Protein 8YLZ (pdb70)

B-factor: mean 19.45, std 9.88, range [6.04, 75.48]

Structure (mmCIF, N/CA/C/O backbone):
data_8YLZ
#
_entry.id   8YLZ
#
_cell.length_a   42.580
_cell.length_b   61.140
_cell.length_c   84.340
_cell.angle_alpha   90.00
_cell.angle_beta   90.00
_cell.angle_gamma   90.00
#
_symmetry.space_group_name_H-M   'P 21 2 21'
#
loop_
_entity.id
_entity.type
_entity.pdbx_description
1 polymer 'Isoprenyl transferase'
2 water water
#
loop_
_atom_site.group_PDB
_atom_site.id
_atom_site.type_symbol
_atom_site.label_atom_id
_atom_site.label_alt_id
_atom_site.label_comp_id
_atom_site.label_asym_id
_atom_site.label_entity_id
_atom_site.label_seq_id
_atom_site.pdbx_PDB_ins_code
_atom_site.Cartn_x
_atom_site.Cartn_y
_atom_site.Cartn_z
_atom_site.occupancy
_atom_site.B_iso_or_equiv
_atom_site.auth_seq_id
_atom_site.auth_comp_id
_atom_site.auth_asym_id
_atom_site.auth_atom_id
_atom_site.pdbx_PDB_model_num
ATOM 1 N N . GLY A 1 77 ? -16.537 17.275 23.834 1.00 30.60 71 GLY A N 1
ATOM 2 C CA . GLY A 1 77 ? -17.024 16.833 22.543 1.00 30.46 71 GLY A CA 1
ATOM 3 C C . GLY A 1 77 ? -16.590 17.705 21.377 1.00 20.62 71 GLY A C 1
ATOM 4 O O . GLY A 1 77 ? -16.067 18.801 21.568 1.00 21.41 71 GLY A O 1
ATOM 5 N N . ALA A 1 78 ? -16.859 17.224 20.168 1.00 24.34 72 ALA A N 1
ATOM 6 C CA . ALA A 1 78 ? -16.367 17.864 18.955 1.00 20.00 72 ALA A CA 1
ATOM 7 C C . ALA A 1 78 ? -17.235 19.050 18.545 1.00 21.19 72 ALA A C 1
ATOM 8 O O . ALA A 1 78 ? -18.447 19.083 18.786 1.00 22.87 72 ALA A O 1
ATOM 10 N N . HIS A 1 79 ? -16.594 20.023 17.900 1.00 16.97 73 HIS A N 1
ATOM 11 C CA . HIS A 1 79 ? -17.272 21.149 17.274 1.00 18.63 73 HIS A CA 1
ATOM 12 C C . HIS A 1 79 ? -17.451 20.880 15.791 1.00 19.52 73 HIS A C 1
ATOM 13 O O . HIS A 1 79 ? -16.450 20.678 15.074 1.00 18.09 73 HIS A O 1
ATOM 20 N N . PRO A 1 80 ? -18.677 20.844 15.278 1.00 19.35 74 PRO A N 1
ATOM 21 C CA . PRO A 1 80 ? -18.847 20.739 13.830 1.00 18.47 74 PRO A CA 1
ATOM 22 C C . PRO A 1 80 ? -18.109 21.876 13.154 1.00 20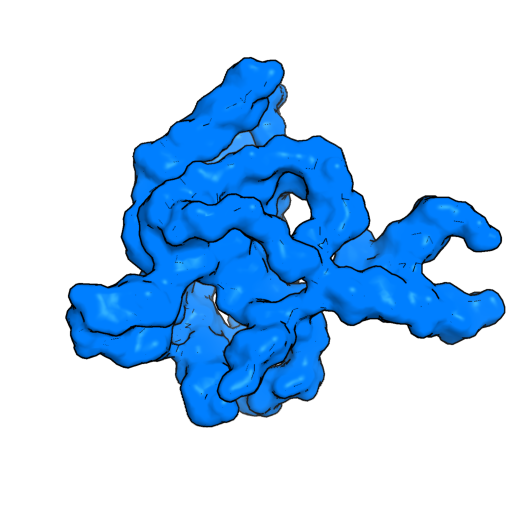.90 74 PRO A C 1
ATOM 23 O O . PRO A 1 80 ? -18.115 23.022 13.618 1.00 24.65 74 PRO A O 1
ATOM 27 N N . GLY A 1 81 ? -17.442 21.536 12.078 1.00 18.11 75 GLY A N 1
ATOM 28 C CA . GLY A 1 81 ? -16.563 22.448 11.407 1.00 17.19 75 GLY A CA 1
ATOM 29 C C . GLY A 1 81 ? -15.100 22.220 11.705 1.00 17.90 75 GLY A C 1
ATOM 30 O O . GLY A 1 81 ? -14.263 22.566 10.870 1.00 17.72 75 GLY A O 1
ATOM 31 N N . ASN A 1 82 ? -14.774 21.607 12.851 1.00 15.35 76 ASN A N 1
ATOM 32 C CA . ASN A 1 82 ? -13.363 21.371 13.151 1.00 13.84 76 ASN A CA 1
ATOM 33 C C . ASN A 1 82 ? -12.929 20.032 12.578 1.00 16.08 76 ASN A C 1
ATOM 34 O O . ASN A 1 82 ? -13.746 19.137 12.333 1.00 13.33 76 ASN A O 1
ATOM 39 N N . PRO A 1 83 ? -11.638 19.856 12.337 1.00 11.47 77 PRO A N 1
ATOM 40 C CA . PRO A 1 83 ? -11.153 18.528 11.959 1.00 13.18 77 PRO A CA 1
ATOM 41 C C . PRO A 1 83 ? -11.260 17.574 13.140 1.00 12.51 77 PRO A C 1
ATOM 42 O O . PRO A 1 83 ? -11.086 17.968 14.298 1.00 14.04 77 PRO A O 1
ATOM 46 N N . ARG A 1 84 ? -11.600 16.315 12.840 1.00 14.06 78 ARG A N 1
ATOM 47 C CA . ARG A 1 84 ? -11.711 15.304 13.885 1.00 12.18 78 ARG A CA 1
ATOM 48 C C . ARG A 1 84 ? -10.348 14.762 14.279 1.00 14.41 78 ARG A C 1
ATOM 49 O O . ARG A 1 84 ? -10.134 14.412 15.442 1.00 14.38 78 ARG A O 1
ATOM 57 N N . HIS A 1 85 ? -9.434 14.688 13.317 1.00 11.63 79 HIS A N 1
ATOM 58 C CA . HIS A 1 85 ? -8.093 14.140 13.510 1.00 10.70 79 HIS A CA 1
ATOM 59 C C . HIS A 1 85 ? -7.134 15.075 12.798 1.00 9.32 79 HIS A C 1
ATOM 60 O O . HIS A 1 85 ? -7.238 15.261 11.576 1.00 9.82 79 HIS A O 1
ATOM 67 N N . VAL A 1 86 ? -6.206 15.641 13.557 1.00 8.70 80 VAL A N 1
ATOM 68 C CA . VAL A 1 86 ? -5.161 16.526 13.053 1.00 9.29 80 VAL A CA 1
ATOM 69 C C . VAL A 1 86 ? -3.834 15.784 13.113 1.00 8.19 80 VAL A C 1
ATOM 70 O O . VAL A 1 86 ? -3.481 15.218 14.157 1.00 9.03 80 VAL A O 1
ATOM 74 N N . GLY A 1 87 ? -3.108 15.778 11.995 1.00 7.09 81 GLY A N 1
ATOM 75 C CA . GLY A 1 87 ? -1.759 15.219 11.927 1.00 7.34 81 GLY A CA 1
ATOM 76 C C . GLY A 1 87 ? -0.783 16.360 11.711 1.00 9.33 81 GLY A C 1
ATOM 77 O O . GLY A 1 87 ? -1.029 17.243 10.894 1.00 8.74 81 GLY A O 1
ATOM 78 N N . VAL A 1 88 ? 0.300 16.376 12.490 1.00 6.91 82 VAL A N 1
ATOM 79 C CA . VAL A 1 88 ? 1.284 17.455 12.379 1.00 6.06 82 VAL A CA 1
ATOM 80 C C . VAL A 1 88 ? 2.648 16.837 12.144 1.00 6.54 82 VAL A C 1
ATOM 81 O O . VAL A 1 88 ? 3.071 15.943 12.892 1.00 8.64 82 VAL A O 1
ATOM 85 N N . ILE A 1 89 ? 3.325 17.300 11.095 1.00 6.78 83 ILE A N 1
ATOM 86 C CA . ILE A 1 89 ? 4.688 16.868 10.798 1.00 6.69 83 ILE A CA 1
ATOM 87 C C . ILE A 1 89 ? 5.625 17.887 11.446 1.00 8.20 83 ILE A C 1
ATOM 88 O O . ILE A 1 89 ? 5.650 19.055 11.045 1.00 7.96 83 ILE A O 1
ATOM 93 N N . LEU A 1 90 ? 6.386 17.450 12.462 1.00 7.29 84 LEU A N 1
ATOM 94 C CA . LEU A 1 90 ? 7.089 18.371 13.369 1.00 8.72 84 LEU A CA 1
ATOM 95 C C . LEU A 1 90 ? 8.446 18.740 12.779 1.00 8.13 84 LEU A C 1
ATOM 96 O O . LEU A 1 90 ? 9.501 18.332 13.251 1.00 12.02 84 LEU A O 1
ATOM 101 N N . ASP A 1 91 ? 8.387 19.515 11.718 1.00 8.53 85 ASP A N 1
ATOM 102 C CA . ASP A 1 91 ? 9.552 19.745 10.886 1.00 8.44 85 ASP A CA 1
ATOM 103 C C . ASP A 1 91 ? 10.211 21.063 11.258 1.00 9.62 85 ASP A C 1
ATOM 104 O O . ASP A 1 91 ? 9.532 22.050 11.576 1.00 9.10 85 ASP A O 1
ATOM 109 N N . GLY A 1 92 ? 11.539 21.074 11.217 1.00 9.56 86 GLY A N 1
ATOM 110 C CA . GLY A 1 92 ? 12.276 22.309 11.440 1.00 9.65 86 GLY A CA 1
ATOM 111 C C . GLY A 1 92 ? 13.161 22.314 12.664 1.00 9.85 86 GLY A C 1
ATOM 112 O O . GLY A 1 92 ? 13.811 23.339 12.905 1.00 9.72 86 GLY A O 1
ATOM 113 N N . ASN A 1 93 ? 13.240 21.234 13.437 1.00 9.89 87 ASN A N 1
ATOM 114 C CA . ASN A 1 93 ? 14.042 21.264 14.663 1.00 9.05 87 ASN A CA 1
ATOM 115 C C . ASN A 1 93 ? 15.519 21.456 14.355 1.00 10.05 87 ASN A C 1
ATOM 116 O O . ASN A 1 93 ? 16.199 22.197 15.070 1.00 8.96 87 ASN A O 1
ATOM 121 N N . ARG A 1 94 ? 16.037 20.784 13.317 1.00 10.56 88 ARG A N 1
ATOM 122 C CA . ARG A 1 94 ? 17.453 20.915 12.991 1.00 11.72 88 ARG A CA 1
ATOM 123 C C . ARG A 1 94 ? 17.791 22.331 12.552 1.00 11.69 88 ARG A C 1
ATOM 124 O O . ARG A 1 94 ? 18.797 22.902 13.004 1.00 11.91 88 ARG A O 1
ATOM 132 N N . ARG A 1 95 ? 16.944 22.933 11.719 1.00 9.61 89 ARG A N 1
ATOM 133 C CA . ARG A 1 95 ? 17.186 24.293 11.248 1.00 8.20 89 ARG A CA 1
ATOM 134 C C . ARG A 1 95 ? 17.069 25.277 12.400 1.00 10.28 89 ARG A C 1
ATOM 135 O O . ARG A 1 95 ? 17.828 26.247 12.478 1.00 13.00 89 ARG A O 1
ATOM 143 N N . TRP A 1 96 ? 16.128 25.032 13.309 1.00 10.15 90 TRP A N 1
ATOM 144 C CA . TRP A 1 96 ? 15.970 25.907 14.458 1.00 9.64 90 TRP A CA 1
ATOM 145 C C . TRP A 1 96 ? 17.211 25.860 15.333 1.00 11.88 90 TRP A C 1
ATOM 146 O O . TRP A 1 96 ? 17.689 26.905 15.808 1.00 10.71 90 TRP A O 1
ATOM 157 N N . ALA A 1 97 ? 17.728 24.656 15.569 1.00 9.67 91 ALA A N 1
ATOM 158 C CA . ALA A 1 97 ? 18.917 24.503 16.390 1.00 11.96 91 ALA A CA 1
ATOM 159 C C . ALA A 1 97 ? 20.091 25.255 15.774 1.00 14.27 91 ALA A C 1
ATOM 160 O O . ALA A 1 97 ? 20.794 25.997 16.467 1.00 13.09 91 ALA A O 1
ATOM 162 N N . GLU A 1 98 ? 20.308 25.093 14.464 1.00 10.92 92 GLU A N 1
ATOM 163 C CA . GLU A 1 98 ? 21.431 25.792 13.830 1.00 12.50 92 GLU A CA 1
ATOM 164 C C . GLU A 1 98 ? 21.259 27.304 13.918 1.00 12.56 92 GLU A C 1
ATOM 165 O O . GLU A 1 98 ? 22.224 28.038 14.194 1.00 15.77 92 GLU A O 1
ATOM 171 N N . GLY A 1 99 ? 20.035 27.793 13.713 1.00 12.88 93 GLY A N 1
ATOM 172 C CA . GLY A 1 99 ? 19.793 29.230 13.739 1.00 14.60 93 GLY A CA 1
ATOM 173 C C . GLY A 1 99 ? 19.907 29.848 15.122 1.00 17.05 93 GLY A C 1
ATOM 174 O O . GLY A 1 99 ? 20.142 31.054 15.230 1.00 22.98 93 GLY A O 1
ATOM 175 N N . HIS A 1 100 ? 19.754 29.049 16.169 1.00 14.25 94 HIS A N 1
ATOM 176 C CA . HIS A 1 100 ? 19.843 29.531 17.536 1.00 13.59 94 HIS A CA 1
ATOM 177 C C . HIS A 1 100 ? 21.122 29.116 18.238 1.00 15.41 94 HIS A C 1
ATOM 178 O O . HIS A 1 100 ? 21.316 29.479 19.407 1.00 19.13 94 HIS A O 1
ATOM 185 N N . GLY A 1 101 ? 21.998 28.363 17.578 1.00 14.92 95 GLY A N 1
ATOM 186 C CA . GLY A 1 101 ? 23.246 27.961 18.199 1.00 14.21 95 GLY A CA 1
ATOM 187 C C . GLY A 1 101 ? 23.120 26.847 19.209 1.00 19.13 95 GLY A C 1
ATOM 188 O O . GLY A 1 101 ? 24.045 26.644 20.002 1.00 20.36 95 GLY A O 1
ATOM 189 N N . THR A 1 102 ? 21.999 26.119 19.211 1.00 16.54 96 THR A N 1
ATOM 190 C CA . THR A 1 102 ? 21.728 25.100 20.221 1.00 15.89 96 THR A CA 1
ATOM 191 C C . THR A 1 102 ? 22.053 23.694 19.712 1.00 16.05 96 THR A C 1
ATOM 192 O O . THR A 1 102 ? 22.343 23.453 18.525 1.00 17.20 96 THR A O 1
ATOM 196 N N . THR A 1 103 ? 22.002 22.748 20.641 1.00 16.77 97 THR A N 1
ATOM 197 C CA . THR A 1 103 ? 22.095 21.350 20.281 1.00 16.35 97 THR A CA 1
ATOM 198 C C . THR A 1 103 ? 20.780 20.864 19.677 1.00 19.18 97 THR A C 1
ATOM 199 O O . THR A 1 103 ? 19.712 21.475 19.847 1.00 16.06 97 THR A O 1
ATOM 203 N N . LEU A 1 104 ? 20.855 19.712 19.007 1.00 20.87 98 LEU A N 1
ATOM 204 C CA . LEU A 1 104 ? 19.642 19.081 18.505 1.00 16.28 98 LEU A CA 1
ATOM 205 C C . LEU A 1 104 ? 18.716 18.667 19.647 1.00 17.26 98 LEU A C 1
ATOM 206 O O . LEU A 1 104 ? 17.491 18.828 19.546 1.00 15.60 98 LEU A O 1
ATOM 211 N N . GLU A 1 105 ? 19.279 18.144 20.747 1.00 15.27 99 GLU A N 1
ATOM 212 C CA . GLU A 1 105 ? 18.452 17.732 21.877 1.00 14.65 99 GLU A CA 1
ATOM 213 C C . GLU A 1 105 ? 17.669 18.918 22.418 1.00 14.84 99 GLU A C 1
ATOM 214 O O . GLU A 1 105 ? 16.492 18.786 22.773 1.00 13.06 99 GLU A O 1
ATOM 220 N N . ALA A 1 106 ? 18.300 20.096 22.463 1.00 13.53 100 ALA A N 1
ATOM 221 C CA . ALA A 1 106 ? 17.610 21.283 22.959 1.00 13.34 100 ALA A CA 1
ATOM 222 C C . ALA A 1 106 ? 16.460 21.686 22.047 1.00 10.96 100 ALA A C 1
ATOM 223 O O . ALA A 1 106 ? 15.419 22.147 22.537 1.00 12.65 100 ALA A O 1
ATOM 225 N N . ALA A 1 107 ? 16.609 21.492 20.732 1.00 11.17 101 ALA A N 1
ATOM 226 C CA . ALA A 1 107 ? 15.494 21.787 19.830 1.00 9.00 101 ALA A CA 1
ATOM 227 C C . ALA A 1 107 ? 14.347 20.809 20.026 1.00 10.98 101 ALA A C 1
ATOM 228 O O . ALA A 1 107 ? 13.171 21.206 19.976 1.00 11.31 101 ALA A O 1
ATOM 230 N N . TYR A 1 108 ? 14.657 19.528 20.241 1.00 10.94 102 TYR A N 1
ATOM 231 C CA . TYR A 1 108 ? 13.582 18.573 20.486 1.00 10.43 102 TYR A CA 1
ATOM 232 C C . TYR A 1 108 ? 12.946 18.763 21.863 1.00 11.14 102 TYR A C 1
ATOM 233 O O . TYR A 1 108 ? 11.760 18.459 22.032 1.00 11.54 102 TYR A O 1
ATOM 242 N N . ALA A 1 109 ? 13.683 19.285 22.851 1.00 9.91 103 ALA A N 1
ATOM 243 C CA . ALA A 1 109 ? 13.036 19.624 24.115 1.00 9.57 103 ALA A CA 1
ATOM 244 C C . ALA A 1 109 ? 12.025 20.738 23.913 1.00 11.42 103 ALA A C 1
ATOM 245 O O . ALA A 1 109 ? 10.902 20.662 24.420 1.00 12.61 103 ALA A O 1
ATOM 247 N N . ARG A 1 110 ? 12.406 21.770 23.151 1.00 12.00 104 ARG A N 1
ATOM 248 C CA . ARG A 1 110 ? 11.473 22.842 22.837 1.00 10.34 104 ARG A CA 1
ATOM 249 C C . ARG A 1 110 ? 10.341 22.324 21.978 1.00 10.02 104 ARG A C 1
ATOM 250 O O . ARG A 1 110 ? 9.188 22.733 22.153 1.00 9.97 104 ARG A O 1
ATOM 258 N N . GLY A 1 111 ? 10.658 21.432 21.038 1.00 11.08 105 GLY A N 1
ATOM 259 C CA . GLY A 1 111 ? 9.603 20.858 20.204 1.00 9.10 105 GLY A CA 1
ATOM 260 C C . GLY A 1 111 ? 8.576 20.076 21.003 1.00 11.92 105 GLY A C 1
ATOM 261 O O . GLY A 1 111 ? 7.375 20.105 20.697 1.00 9.97 105 GLY A O 1
ATOM 262 N N . ALA A 1 112 ? 9.026 19.371 22.039 1.00 10.63 106 ALA A N 1
ATOM 263 C CA . ALA A 1 112 ? 8.085 18.658 22.903 1.00 10.00 106 ALA A CA 1
ATOM 264 C C . ALA A 1 112 ? 7.196 19.635 23.665 1.00 11.18 106 ALA A C 1
ATOM 265 O O . ALA A 1 112 ? 5.999 19.370 23.864 1.00 11.39 106 ALA A O 1
ATOM 267 N N . ALA A 1 113 ? 7.760 20.773 24.101 1.00 10.29 107 ALA A N 1
ATOM 268 C CA . ALA A 1 113 ? 6.927 21.802 24.723 1.00 10.94 107 ALA A CA 1
ATOM 269 C C . ALA A 1 113 ? 5.873 22.329 23.748 1.00 13.07 107 ALA A C 1
ATOM 270 O O . ALA A 1 113 ? 4.741 22.615 24.145 1.00 12.80 107 ALA A O 1
ATOM 272 N N . ARG A 1 114 ? 6.210 22.425 22.457 1.00 8.49 108 ARG A N 1
ATOM 273 C CA . ARG A 1 114 ? 5.210 22.817 21.462 1.00 9.37 108 ARG A CA 1
ATOM 274 C C . ARG A 1 114 ? 4.156 21.728 21.262 1.00 10.24 108 ARG A C 1
ATOM 275 O O . ARG A 1 114 ? 2.995 22.047 20.986 1.00 10.08 108 ARG A O 1
ATOM 283 N N . VAL A 1 115 ? 4.530 20.444 21.384 1.00 9.37 109 VAL A N 1
ATOM 284 C CA . VAL A 1 115 ? 3.499 19.398 21.332 1.00 8.20 109 VAL A CA 1
ATOM 285 C C . VAL A 1 115 ? 2.534 19.565 22.502 1.00 9.31 109 VAL A C 1
ATOM 286 O O . VAL A 1 115 ? 1.317 19.413 22.353 1.00 9.28 109 VAL A O 1
ATOM 290 N N . ALA A 1 116 ? 3.062 19.895 23.687 1.00 9.60 110 ALA A N 1
ATOM 291 C CA . ALA A 1 116 ? 2.197 20.135 24.838 1.00 11.50 110 ALA A CA 1
ATOM 292 C C . ALA A 1 116 ? 1.267 21.328 24.590 1.00 11.76 110 ALA A C 1
ATOM 293 O O . ALA A 1 116 ? 0.071 21.259 24.900 1.00 12.48 110 ALA A O 1
ATOM 295 N N . ASP A 1 117 ? 1.791 22.415 24.012 1.00 10.25 111 ASP A N 1
ATOM 296 C CA . ASP A 1 117 ? 0.940 23.530 23.586 1.00 11.76 111 ASP A CA 1
ATOM 297 C C . ASP A 1 117 ? -0.122 23.061 22.601 1.00 11.52 111 ASP A C 1
ATOM 298 O O . ASP A 1 117 ? -1.310 23.394 22.733 1.00 11.79 111 ASP A O 1
ATOM 303 N N . LEU A 1 118 ? 0.295 22.308 21.579 1.00 10.61 112 LEU A N 1
ATOM 304 C CA . LEU A 1 118 ? -0.633 21.877 20.534 1.00 8.89 112 LEU A CA 1
ATOM 305 C C . LEU A 1 118 ? -1.819 21.116 21.119 1.00 12.23 112 LEU A C 1
ATOM 306 O O . LEU A 1 118 ? -2.973 21.393 20.776 1.00 11.15 112 LEU A O 1
ATOM 311 N N . VAL A 1 119 ? -1.557 20.137 21.995 1.00 10.58 113 VAL A N 1
ATOM 312 C CA . VAL A 1 119 ? -2.672 19.334 22.495 1.00 10.81 113 VAL A CA 1
ATOM 313 C C . VAL A 1 119 ? -3.562 20.157 23.407 1.00 13.38 113 VAL A C 1
ATOM 314 O O . VAL A 1 119 ? -4.778 19.936 23.433 1.00 11.95 113 VAL A O 1
ATOM 318 N N . SER A 1 120 ? -3.004 21.133 24.134 1.00 13.96 114 SER A N 1
ATOM 319 C CA . SER A 1 120 ? -3.841 22.050 24.912 1.00 13.53 114 SER A CA 1
ATOM 320 C C . SER A 1 120 ? -4.779 22.841 24.006 1.00 14.28 114 SER A C 1
ATOM 321 O O . SER A 1 120 ? -5.972 22.990 24.300 1.00 14.73 114 SER A O 1
ATOM 324 N N . TRP A 1 121 ? -4.256 23.372 22.898 1.00 10.68 115 TRP A N 1
ATOM 325 C CA . TRP A 1 121 ? -5.110 24.142 21.999 1.00 11.36 115 TRP A CA 1
ATOM 326 C C . TRP A 1 121 ? -6.163 23.250 21.355 1.00 14.08 115 TRP A C 1
ATOM 327 O O . TRP A 1 121 ? -7.306 23.680 21.129 1.00 14.52 115 TRP A O 1
ATOM 338 N N . CYS A 1 122 ? -5.795 22.000 21.051 1.00 10.63 116 CYS A N 1
ATOM 339 C CA . CYS A 1 122 ? -6.764 21.057 20.507 1.00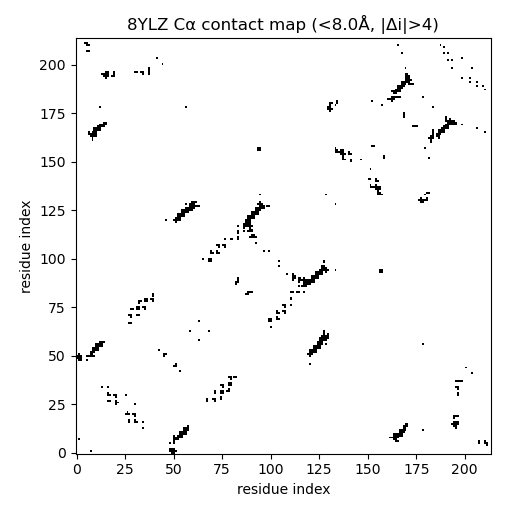 12.02 116 CYS A CA 1
ATOM 340 C C . CYS A 1 122 ? -7.858 20.741 21.513 1.00 13.07 116 CYS A C 1
ATOM 341 O O . CYS A 1 122 ? -9.031 20.639 21.125 1.00 14.82 116 CYS A O 1
ATOM 344 N N . GLU A 1 123 ? -7.512 20.578 22.799 1.00 13.29 117 GLU A N 1
ATOM 345 C CA . GLU A 1 123 ? -8.582 20.268 23.752 1.00 15.39 117 GLU A CA 1
ATOM 346 C C . GLU A 1 123 ? -9.578 21.417 23.850 1.00 16.95 117 GLU A C 1
ATOM 347 O O . GLU A 1 123 ? -10.795 21.183 23.869 1.00 17.20 117 GLU A O 1
ATOM 353 N N . THR A 1 124 ? -9.094 22.665 23.848 1.00 16.51 118 THR A N 1
ATOM 354 C CA . THR A 1 124 ? -10.014 23.803 23.862 1.00 13.32 118 THR A CA 1
ATOM 355 C C . THR A 1 124 ? -10.979 23.752 22.688 1.00 16.44 118 THR A C 1
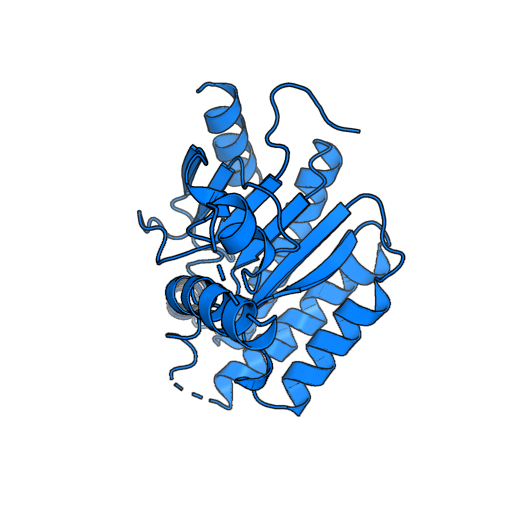ATOM 356 O O . THR A 1 124 ? -12.154 24.116 22.825 1.00 20.41 118 THR A O 1
ATOM 360 N N . GLU A 1 125 ? -10.526 23.250 21.549 1.00 14.53 119 GLU A N 1
ATOM 361 C CA . GLU A 1 125 ? -11.348 23.154 20.359 1.00 11.97 119 GLU A CA 1
ATOM 362 C C . GLU A 1 125 ? -12.089 21.825 20.237 1.00 14.53 119 GLU A C 1
ATOM 363 O O . GLU A 1 125 ? -12.762 21.619 19.229 1.00 15.96 119 GLU A O 1
ATOM 369 N N . GLY A 1 126 ? -11.991 20.932 21.228 1.00 16.65 120 GLY A N 1
ATOM 370 C CA . GLY A 1 126 ? -12.675 19.642 21.158 1.00 15.06 120 GLY A CA 1
ATOM 371 C C . GLY A 1 126 ? -12.108 18.664 20.147 1.00 13.56 120 GLY A C 1
ATOM 372 O O . GLY A 1 126 ? -12.788 17.707 19.756 1.00 14.69 120 GLY A O 1
ATOM 373 N N . ILE A 1 127 ? -10.868 18.877 19.721 1.00 12.26 121 ILE A N 1
ATOM 374 C CA . ILE A 1 127 ? -10.188 17.993 18.782 1.00 13.06 121 ILE A CA 1
ATOM 375 C C . ILE A 1 127 ? -9.523 16.904 19.610 1.00 11.25 121 ILE A C 1
ATOM 376 O O . ILE A 1 127 ? -8.656 17.192 20.449 1.00 13.44 121 ILE A O 1
ATOM 381 N N . ALA A 1 128 ? -9.962 15.669 19.413 1.00 13.19 122 ALA A N 1
ATOM 382 C CA . ALA A 1 128 ? -9.595 14.606 20.335 1.00 14.78 122 ALA A CA 1
ATOM 383 C C . ALA A 1 128 ? -8.662 13.568 19.748 1.00 11.62 122 ALA A C 1
ATOM 384 O O . ALA A 1 128 ? -8.240 12.665 20.479 1.00 11.60 122 ALA A O 1
ATOM 386 N N . VAL A 1 129 ? -8.317 13.641 18.462 1.00 11.67 123 VAL A N 1
ATOM 387 C CA . VAL A 1 129 ? -7.287 12.762 17.913 1.00 11.07 123 VAL A CA 1
ATOM 388 C C . VAL A 1 129 ? -6.194 13.615 17.291 1.00 9.69 123 VAL A C 1
ATOM 389 O O . VAL A 1 129 ? -6.459 14.432 16.404 1.00 10.48 123 VAL A O 1
ATOM 393 N N . VAL A 1 130 ? -4.957 13.409 17.736 1.00 9.51 124 VAL A N 1
ATOM 394 C CA . VAL A 1 130 ? -3.828 14.199 17.259 1.00 8.75 124 VAL A CA 1
ATOM 395 C C . VAL A 1 130 ? -2.687 13.232 16.997 1.00 9.05 124 VAL A C 1
ATOM 396 O O . VAL A 1 130 ? -2.332 12.430 17.873 1.00 9.30 124 VAL A O 1
ATOM 400 N N . THR A 1 131 ? -2.129 13.282 15.795 1.00 9.19 125 THR A N 1
ATOM 401 C CA . THR A 1 131 ? -0.953 12.476 15.485 1.00 9.08 125 THR A CA 1
ATOM 402 C C . THR A 1 131 ? 0.191 13.409 15.159 1.00 8.27 125 THR A C 1
ATOM 403 O O . THR A 1 131 ? 0.026 14.321 14.341 1.00 9.48 125 THR A O 1
ATOM 407 N N . VAL A 1 132 ? 1.347 13.188 15.789 1.00 7.17 126 VAL A N 1
ATOM 408 C CA . VAL A 1 132 ? 2.513 14.016 15.491 1.00 8.35 126 VAL A CA 1
ATOM 409 C C . VAL A 1 132 ? 3.626 13.123 14.970 1.00 8.83 126 VAL A C 1
ATOM 410 O O . VAL A 1 132 ? 3.888 12.055 15.531 1.00 10.26 126 VAL A O 1
ATOM 414 N N . TRP A 1 133 ? 4.286 13.560 13.899 1.00 6.70 127 TRP A N 1
ATOM 415 C CA . TRP A 1 133 ? 5.426 12.833 13.357 1.00 7.76 127 TRP A CA 1
ATOM 416 C C . TRP A 1 133 ? 6.696 13.496 13.874 1.00 8.68 127 TRP A C 1
ATOM 417 O O . TRP A 1 133 ? 7.065 14.585 13.428 1.00 9.34 127 TRP A O 1
ATOM 428 N N . ALA A 1 134 ? 7.344 12.837 14.826 1.00 9.64 128 ALA A N 1
ATOM 429 C CA . ALA A 1 134 ? 8.512 13.385 15.498 1.00 9.41 128 ALA A CA 1
ATOM 430 C C . ALA A 1 134 ? 9.821 12.980 14.835 1.00 12.13 128 ALA A C 1
ATOM 431 O O . ALA A 1 134 ? 10.766 13.776 14.818 1.00 13.84 128 ALA A O 1
ATOM 433 N N . LEU A 1 135 ? 9.900 11.758 14.318 1.00 12.59 129 LEU A N 1
ATOM 434 C CA . LEU A 1 135 ? 11.151 11.206 13.806 1.00 12.25 129 LEU A CA 1
ATOM 435 C C . LEU A 1 135 ? 10.879 10.276 12.637 1.00 10.55 129 LEU A C 1
ATOM 436 O O . LEU A 1 135 ? 10.135 9.305 12.788 1.00 11.33 129 LEU A O 1
ATOM 441 N N . SER A 1 136 ? 11.514 10.538 11.496 1.00 14.07 130 SER A N 1
ATOM 442 C CA . SER A 1 136 ? 11.399 9.610 10.384 1.00 14.37 130 SER A CA 1
ATOM 443 C C . SER A 1 136 ? 12.433 8.505 10.496 1.00 17.36 130 SER A C 1
ATOM 444 O O . SER A 1 136 ? 13.405 8.598 11.235 1.00 20.20 130 SER A O 1
ATOM 447 N N . ARG A 1 137 ? 12.186 7.428 9.762 1.00 19.07 131 ARG A N 1
ATOM 448 C CA . ARG A 1 137 ? 13.195 6.387 9.620 1.00 17.90 131 ARG A CA 1
ATOM 449 C C . ARG A 1 137 ? 14.406 6.904 8.861 1.00 28.11 131 ARG A C 1
ATOM 450 O O . ARG A 1 137 ? 15.551 6.587 9.207 1.00 29.11 131 ARG A O 1
ATOM 458 N N . ASP A 1 138 ? 14.166 7.692 7.809 1.00 32.97 132 ASP A N 1
ATOM 459 C CA . ASP A 1 138 ? 15.270 8.245 7.034 1.00 39.81 132 ASP A CA 1
ATOM 460 C C . ASP A 1 138 ? 16.185 9.090 7.910 1.00 39.10 132 ASP A C 1
ATOM 461 O O . ASP A 1 138 ? 17.408 9.084 7.732 1.00 45.81 132 ASP A O 1
ATOM 466 N N . ASN A 1 139 ? 15.619 9.803 8.878 1.00 33.22 133 ASN A N 1
ATOM 467 C CA . ASN A 1 139 ? 16.410 10.652 9.755 1.00 37.81 133 ASN A CA 1
ATOM 468 C C . ASN A 1 139 ? 16.978 9.903 10.956 1.00 43.39 133 ASN A C 1
ATOM 469 O O . ASN A 1 139 ? 17.484 10.542 11.884 1.00 47.09 133 ASN A O 1
ATOM 474 N N . LEU A 1 140 ? 16.901 8.570 10.968 1.00 37.15 134 LEU A N 1
ATOM 475 C CA . LEU A 1 140 ? 17.712 7.805 11.908 1.00 43.17 134 LEU A CA 1
ATOM 476 C C . LEU A 1 140 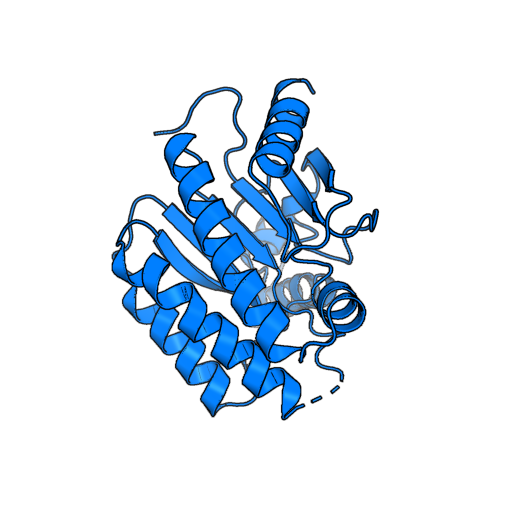? 19.175 7.770 11.498 1.00 45.76 134 LEU A C 1
ATOM 477 O O . LEU A 1 140 ? 20.019 7.347 12.296 1.00 45.59 134 LEU A O 1
ATOM 482 N N . ARG A 1 141 ? 19.483 8.198 10.277 1.00 50.97 135 ARG A N 1
ATOM 483 C CA . ARG A 1 141 ? 20.848 8.302 9.781 1.00 51.83 135 ARG A CA 1
ATOM 484 C C . ARG A 1 141 ? 21.578 9.459 10.455 1.00 48.26 135 ARG A C 1
ATOM 485 O O . ARG A 1 141 ? 22.752 9.703 10.188 1.00 52.67 135 ARG A O 1
ATOM 493 N N . ALA A 1 144 ? 22.677 8.190 16.315 1.00 38.81 138 ALA A N 1
ATOM 494 C CA . ALA A 1 144 ? 22.705 7.082 17.262 1.00 42.78 138 ALA A CA 1
ATOM 495 C C . ALA A 1 144 ? 22.732 7.620 18.693 1.00 42.70 138 ALA A C 1
ATOM 496 O O . ALA A 1 144 ? 21.754 7.488 19.443 1.00 34.56 138 ALA A O 1
ATOM 498 N N . ALA A 1 145 ? 23.864 8.218 19.074 1.00 43.53 139 ALA A N 1
ATOM 499 C CA . ALA A 1 145 ? 23.885 9.014 20.296 1.00 41.32 139 ALA A CA 1
ATOM 500 C C . ALA A 1 145 ? 22.885 10.159 20.202 1.00 39.43 139 ALA A C 1
ATOM 501 O O . ALA A 1 145 ? 22.133 10.418 21.154 1.00 35.25 139 ALA A O 1
ATOM 503 N N . ALA A 1 146 ? 22.839 10.825 19.040 1.00 39.68 140 ALA A N 1
ATOM 504 C CA . ALA A 1 146 ? 21.876 11.902 18.812 1.00 30.81 140 ALA A CA 1
ATOM 505 C C . ALA A 1 146 ? 20.439 11.405 18.928 1.00 27.86 140 ALA A C 1
ATOM 506 O O . ALA A 1 146 ? 19.624 12.004 19.642 1.00 24.64 140 ALA A O 1
ATOM 508 N N . VAL A 1 147 ? 20.111 10.305 18.235 1.00 24.73 141 VAL A N 1
ATOM 509 C CA . VAL A 1 147 ? 18.750 9.764 18.270 1.00 22.05 141 VAL A CA 1
ATOM 510 C C . VAL A 1 147 ? 18.340 9.457 19.701 1.00 24.73 141 VAL A C 1
ATOM 511 O O . VAL A 1 147 ? 17.210 9.730 20.115 1.00 18.93 141 VAL A O 1
ATOM 515 N N . GLY A 1 148 ? 19.251 8.879 20.477 1.00 23.10 142 GLY A N 1
ATOM 516 C CA . GLY A 1 148 ? 18.947 8.633 21.875 1.00 18.94 142 GLY A CA 1
ATOM 517 C C . GLY A 1 148 ? 18.585 9.895 22.638 1.00 22.66 142 GLY A C 1
ATOM 518 O O . GLY A 1 148 ? 17.599 9.920 23.377 1.00 18.46 142 GLY A O 1
ATOM 519 N N . ARG A 1 149 ? 19.389 10.956 22.486 1.00 23.00 143 ARG A N 1
ATOM 520 C CA . ARG A 1 149 ? 19.128 12.189 23.231 1.00 22.55 143 ARG A CA 1
ATOM 521 C C . ARG A 1 149 ? 17.808 12.809 22.793 1.00 21.20 143 ARG A C 1
ATOM 522 O O . ARG A 1 149 ? 17.092 13.413 23.599 1.00 20.28 143 ARG A O 1
ATOM 530 N N . ILE A 1 150 ? 17.501 12.690 21.505 1.00 21.65 144 ILE A N 1
ATOM 531 C CA . ILE A 1 150 ? 16.277 13.252 20.951 1.00 20.73 144 ILE A CA 1
ATOM 532 C C . ILE A 1 150 ? 15.066 12.501 21.480 1.00 19.52 144 ILE A C 1
ATOM 533 O O . ILE A 1 150 ? 14.047 13.104 21.845 1.00 16.55 144 ILE A O 1
ATOM 538 N N . LEU A 1 151 ? 15.157 11.168 21.530 1.00 18.41 145 LEU A N 1
ATOM 539 C CA . LEU A 1 151 ? 14.081 10.375 22.098 1.00 15.20 145 LEU A CA 1
ATOM 540 C C . LEU A 1 151 ? 13.895 10.702 23.566 1.00 17.26 145 LEU A C 1
ATOM 541 O O . LEU A 1 151 ? 12.768 10.777 24.057 1.00 18.03 145 LEU A O 1
ATOM 546 N N . ASP A 1 152 ? 15.003 10.893 24.287 1.00 18.33 146 ASP A N 1
ATOM 547 C CA . ASP A 1 152 ? 14.874 11.164 25.710 1.00 19.76 146 ASP A CA 1
ATOM 548 C C . ASP A 1 152 ? 14.321 12.561 25.959 1.00 18.52 146 ASP A C 1
ATOM 549 O O . ASP A 1 152 ? 13.495 12.746 26.859 1.00 17.03 146 ASP A O 1
ATOM 554 N N . ALA A 1 153 ? 14.750 13.562 25.175 1.00 18.01 147 ALA A N 1
ATOM 555 C CA . ALA A 1 153 ? 14.152 14.883 25.341 1.00 18.14 147 ALA A CA 1
ATOM 556 C C . ALA A 1 153 ? 12.664 14.851 25.023 1.00 16.47 147 ALA A C 1
ATOM 557 O O . ALA A 1 153 ? 11.868 15.551 25.659 1.00 16.03 147 ALA A O 1
ATOM 559 N N . THR A 1 154 ? 12.266 14.036 24.054 1.00 17.04 148 THR A N 1
ATOM 560 C CA . THR A 1 154 ? 10.851 13.916 23.740 1.00 14.71 148 THR A CA 1
ATOM 561 C C . THR A 1 154 ? 10.079 13.260 24.876 1.00 17.28 148 THR A C 1
ATOM 562 O O . THR A 1 154 ? 9.004 13.725 25.255 1.00 16.08 148 THR A O 1
ATOM 566 N N . ALA A 1 155 ? 10.606 12.165 25.427 1.00 17.13 149 ALA A N 1
ATOM 567 C CA . ALA A 1 155 ? 9.924 11.492 26.532 1.00 16.79 149 ALA A CA 1
ATOM 568 C C . ALA A 1 155 ? 9.744 12.424 27.724 1.00 16.35 149 ALA A C 1
ATOM 569 O O . ALA A 1 155 ? 8.657 12.507 28.301 1.00 16.49 149 ALA A O 1
ATOM 571 N N . VAL A 1 156 ? 10.813 13.122 28.114 1.00 16.98 150 VAL A N 1
ATOM 572 C CA . VAL A 1 156 ? 10.744 14.067 29.231 1.00 17.30 150 VAL A CA 1
ATOM 573 C C . VAL A 1 156 ? 9.751 15.181 28.933 1.00 17.56 150 VAL A C 1
ATOM 574 O O . VAL A 1 156 ? 8.924 15.545 29.780 1.00 18.04 150 VAL A O 1
ATOM 578 N N . GLY A 1 157 ? 9.790 15.719 27.712 1.00 17.90 151 GLY A N 1
ATOM 579 C CA . GLY A 1 157 ? 8.930 16.836 27.390 1.00 17.37 151 GLY A CA 1
ATOM 580 C C . GLY A 1 157 ? 7.472 16.479 27.258 1.00 15.52 151 GLY A C 1
ATOM 581 O O . GLY A 1 157 ? 6.633 17.384 27.231 1.00 18.24 151 GLY A O 1
ATOM 582 N N . LEU A 1 158 ? 7.149 15.192 27.169 1.00 16.04 152 LEU A N 1
ATOM 583 C CA . LEU A 1 158 ? 5.768 14.742 27.198 1.00 17.98 152 LEU A CA 1
ATOM 584 C C . LEU A 1 158 ? 5.262 14.462 28.605 1.00 17.93 152 LEU A C 1
ATOM 585 O O . LEU A 1 158 ? 4.111 14.042 28.756 1.00 19.27 152 LEU A O 1
ATOM 590 N N . ALA A 1 159 ? 6.090 14.664 29.636 1.00 21.22 153 ALA A N 1
ATOM 591 C CA . ALA A 1 159 ? 5.688 14.259 30.984 1.00 23.11 153 ALA A CA 1
ATOM 592 C C . ALA A 1 159 ? 4.482 15.044 31.468 1.00 21.84 153 ALA A C 1
ATOM 593 O O . ALA A 1 159 ? 3.621 14.500 32.175 1.00 23.06 153 ALA A O 1
ATOM 595 N N . GLY A 1 160 ? 4.408 16.333 31.115 1.00 20.20 154 GLY A N 1
ATOM 596 C CA . GLY A 1 160 ? 3.264 17.136 31.508 1.00 22.92 154 GLY A CA 1
ATOM 597 C C . GLY A 1 160 ? 1.974 16.684 30.855 1.00 20.95 154 GLY A C 1
ATOM 598 O O . GLY A 1 160 ? 0.918 16.656 31.494 1.00 24.87 154 GLY A O 1
ATOM 599 N N . ILE A 1 161 ? 2.033 16.331 29.568 1.00 17.15 155 ILE A N 1
ATOM 600 C CA . ILE A 1 161 ? 0.854 15.775 28.906 1.00 15.69 155 ILE A CA 1
ATOM 601 C C . ILE A 1 161 ? 0.400 14.518 29.624 1.00 14.23 155 ILE A C 1
ATOM 602 O O . ILE A 1 161 ? -0.795 14.326 29.877 1.00 16.39 155 ILE A O 1
ATOM 607 N N . ALA A 1 162 ? 1.351 13.636 29.943 1.00 16.74 156 ALA A N 1
ATOM 608 C CA . ALA A 1 162 ? 1.017 12.408 30.659 1.00 19.87 156 ALA A CA 1
ATOM 609 C C . ALA A 1 162 ? 0.374 12.724 32.004 1.00 20.72 156 ALA A C 1
ATOM 610 O O . ALA A 1 162 ? -0.680 12.177 32.348 1.00 22.21 156 ALA A O 1
ATOM 612 N N . ALA A 1 163 ? 0.981 13.631 32.765 1.00 21.26 157 ALA A N 1
ATOM 613 C CA . ALA A 1 163 ? 0.447 13.947 34.086 1.00 24.26 157 ALA A CA 1
ATOM 614 C C . ALA A 1 163 ? -0.940 14.570 34.018 1.00 23.44 157 ALA A C 1
ATOM 615 O O . ALA A 1 163 ? -1.689 14.498 35.002 1.00 29.22 157 ALA A O 1
ATOM 617 N N . SER A 1 164 ? -1.310 15.168 32.883 1.00 23.62 158 SER A N 1
ATOM 618 C CA . SER A 1 164 ? -2.609 15.829 32.778 1.00 22.50 158 SER A CA 1
ATOM 619 C C . SER A 1 164 ? -3.761 14.838 32.806 1.00 21.65 158 SER A C 1
ATOM 620 O O . SER A 1 164 ? -4.876 15.199 33.196 1.00 24.56 158 SER A O 1
ATOM 623 N N . GLY A 1 165 ? -3.535 13.603 32.357 1.00 23.41 159 GLY A N 1
ATOM 624 C CA . GLY A 1 165 ? -4.607 12.640 32.271 1.00 17.15 159 GLY A CA 1
ATOM 625 C C . GLY A 1 165 ? -5.582 12.851 31.133 1.00 17.60 159 GLY A C 1
ATOM 626 O O . GLY A 1 165 ? -6.537 12.074 31.008 1.00 18.26 159 GLY A O 1
ATOM 627 N N . ARG A 1 166 ? -5.350 13.854 30.279 1.00 22.17 160 ARG A N 1
ATOM 628 C CA . ARG A 1 166 ? -6.271 14.261 29.224 1.00 19.10 160 ARG A CA 1
ATOM 629 C C . ARG A 1 166 ? -5.974 13.564 27.895 1.00 15.16 160 ARG A C 1
ATOM 630 O O . ARG A 1 166 ? -6.791 13.642 26.967 1.00 16.67 160 ARG A O 1
ATOM 638 N N . TRP A 1 167 ? -4.861 12.841 27.808 1.00 15.01 161 TRP A N 1
ATOM 639 C CA . TRP A 1 167 ? -4.417 12.269 26.538 1.00 13.65 161 TRP A CA 1
ATOM 640 C C . TRP A 1 167 ? -3.869 10.870 26.758 1.00 12.51 161 TRP A C 1
ATOM 641 O O . TRP A 1 167 ? -2.958 10.674 27.569 1.00 15.60 161 TRP A O 1
ATOM 652 N N . HIS A 1 168 ? -4.393 9.903 26.005 1.00 12.08 162 HIS A N 1
ATOM 653 C CA . HIS A 1 168 ? -3.759 8.599 25.898 1.00 12.16 162 HIS A CA 1
ATOM 654 C C . HIS A 1 168 ? -2.686 8.692 24.823 1.00 13.82 162 HIS A C 1
ATOM 655 O O . HIS A 1 168 ? -3.004 8.900 23.651 1.00 12.13 162 HIS A O 1
ATOM 662 N N . ILE A 1 169 ? -1.414 8.580 25.223 1.00 12.44 163 ILE A N 1
ATOM 663 C CA . ILE A 1 169 ? -0.287 8.638 24.295 1.00 11.48 163 ILE A CA 1
ATOM 664 C C . ILE A 1 169 ? 0.008 7.242 23.774 1.00 12.34 163 ILE A C 1
ATOM 665 O O . ILE A 1 169 ? 0.148 6.285 24.552 1.00 13.89 163 ILE A O 1
ATOM 670 N N . ARG A 1 170 ? 0.135 7.124 22.463 1.00 12.43 164 ARG A N 1
ATOM 671 C CA . ARG A 1 170 ? 0.423 5.857 21.814 1.00 11.45 164 ARG A CA 1
ATOM 672 C C . ARG A 1 170 ? 1.589 6.084 20.871 1.00 12.30 164 ARG A C 1
ATOM 673 O O . ARG A 1 170 ? 1.738 7.174 20.316 1.00 12.60 164 ARG A O 1
ATOM 681 N N . LEU A 1 171 ? 2.437 5.085 20.722 1.00 12.65 165 LEU A N 1
ATOM 682 C CA . LEU A 1 171 ? 3.563 5.195 19.801 1.00 10.64 165 LEU A CA 1
ATOM 683 C C . LEU A 1 171 ? 3.246 4.470 18.507 1.00 13.11 165 LEU A C 1
ATOM 684 O O . LEU A 1 171 ? 2.606 3.418 18.507 1.00 14.53 165 LEU A O 1
ATOM 689 N N . ILE A 1 172 ? 3.697 5.041 17.390 1.00 12.68 166 ILE A N 1
ATOM 690 C CA . ILE A 1 172 ? 3.634 4.379 16.093 1.00 12.21 166 ILE A CA 1
ATOM 691 C C . ILE A 1 172 ? 4.988 4.521 15.420 1.00 12.00 166 ILE A C 1
ATOM 692 O O . ILE A 1 172 ? 5.800 5.384 15.763 1.00 12.26 166 ILE A O 1
ATOM 697 N N . GLY A 1 173 ? 5.228 3.651 14.457 1.00 15.53 167 GLY A N 1
ATOM 698 C CA . GLY A 1 173 ? 6.528 3.553 13.830 1.00 14.52 167 GLY A CA 1
ATOM 699 C C . GLY A 1 173 ? 7.237 2.272 14.234 1.00 19.99 167 GLY A C 1
ATOM 700 O O . GLY A 1 173 ? 6.796 1.519 15.108 1.00 22.30 167 GLY A O 1
ATOM 701 N N . GLU A 1 174 ? 8.371 2.047 13.576 1.00 19.70 168 GLU A N 1
ATOM 702 C CA . GLU A 1 174 ? 9.155 0.836 13.799 1.00 22.03 168 GLU A CA 1
ATOM 703 C C . GLU A 1 174 ? 10.091 1.108 14.976 1.00 21.05 168 GLU A C 1
ATOM 704 O O . GLU A 1 174 ? 11.281 1.386 14.820 1.00 20.74 168 GLU A O 1
ATOM 710 N N . THR A 1 175 ? 9.525 1.050 16.193 1.00 22.66 169 THR A N 1
ATOM 711 C CA . THR A 1 175 ? 10.303 1.450 17.365 1.00 24.65 169 THR A CA 1
ATOM 712 C C . THR A 1 175 ? 11.415 0.463 17.673 1.00 24.17 169 THR A C 1
ATOM 713 O O . THR A 1 175 ? 12.358 0.812 18.386 1.00 23.23 169 THR A O 1
ATOM 717 N N . ASP A 1 176 ? 11.325 -0.760 17.157 1.00 24.65 170 ASP A N 1
ATOM 718 C CA . ASP A 1 176 ? 12.427 -1.690 17.339 1.00 26.62 170 ASP A CA 1
ATOM 719 C C . ASP A 1 176 ? 13.695 -1.218 16.628 1.00 23.44 170 ASP A C 1
ATOM 720 O O . ASP A 1 176 ? 14.783 -1.686 16.959 1.00 24.95 170 ASP A O 1
ATOM 725 N N . LEU A 1 177 ? 13.599 -0.257 15.697 1.00 20.31 171 LEU A N 1
ATOM 726 C CA . LEU A 1 177 ? 14.781 0.332 15.076 1.00 18.03 171 LEU A CA 1
ATOM 727 C C . LEU A 1 177 ? 15.533 1.321 15.962 1.00 25.11 171 LEU A C 1
ATOM 728 O O . LEU A 1 177 ? 16.642 1.729 15.595 1.00 27.79 171 LEU A O 1
ATOM 733 N N . LEU A 1 178 ? 14.956 1.758 17.083 1.00 20.10 172 LEU A N 1
ATOM 734 C CA . LEU A 1 178 ? 15.581 2.767 17.929 1.00 18.65 172 LEU A CA 1
ATOM 735 C C . LEU A 1 178 ? 16.497 2.128 18.966 1.00 19.96 172 LEU A C 1
ATOM 736 O O . LEU A 1 178 ? 16.352 0.943 19.281 1.00 22.27 172 LEU A O 1
ATOM 741 N N . PRO A 1 179 ? 17.418 2.909 19.540 1.00 21.90 173 PRO A N 1
ATOM 742 C CA . PRO A 1 179 ? 18.214 2.399 20.670 1.00 16.19 173 PRO A CA 1
ATOM 743 C C . PRO A 1 179 ? 17.305 2.007 21.817 1.00 19.24 173 PRO A C 1
ATOM 744 O O . PRO A 1 179 ? 16.326 2.688 22.123 1.00 15.27 173 PRO A O 1
ATOM 748 N N . ALA A 1 180 ? 17.655 0.898 22.465 1.00 17.23 174 ALA A N 1
ATOM 749 C CA . ALA A 1 180 ? 16.693 0.196 23.303 1.00 19.46 174 ALA A CA 1
ATOM 750 C C . ALA A 1 180 ? 16.371 0.960 24.587 1.00 16.44 174 ALA A C 1
ATOM 751 O O . ALA A 1 180 ? 15.218 0.977 25.012 1.00 16.61 174 ALA A O 1
ATOM 753 N N . ALA A 1 181 ? 17.380 1.553 25.257 1.00 16.89 175 ALA A N 1
ATOM 754 C CA . ALA A 1 181 ? 17.080 2.212 26.529 1.00 17.48 175 ALA A CA 1
ATOM 755 C C . ALA A 1 181 ? 16.267 3.483 26.321 1.00 15.72 175 ALA A C 1
ATOM 756 O O . ALA A 1 181 ? 15.217 3.629 26.972 1.00 15.29 175 ALA A O 1
ATOM 758 N N . PRO A 1 182 ? 16.643 4.407 25.426 1.00 15.40 176 PRO A N 1
ATOM 759 C CA . PRO A 1 182 ? 15.761 5.569 25.183 1.00 18.71 176 PRO A CA 1
ATOM 760 C C . PRO A 1 182 ? 14.388 5.170 24.682 1.00 15.54 176 PRO A C 1
ATOM 761 O O . PRO A 1 182 ? 13.386 5.799 25.048 1.00 17.01 176 PRO A O 1
ATOM 765 N N . ALA A 1 183 ? 14.313 4.135 23.842 1.00 12.99 177 ALA A N 1
ATOM 766 C CA . ALA A 1 183 ? 13.008 3.671 23.387 1.00 13.74 177 ALA A CA 1
ATOM 767 C C . ALA A 1 183 ? 12.157 3.183 24.548 1.00 17.21 177 ALA A C 1
ATOM 768 O O . ALA A 1 183 ? 10.954 3.449 24.600 1.00 17.93 177 ALA A O 1
ATOM 770 N N . ARG A 1 184 ? 12.763 2.471 25.503 1.00 16.13 178 ARG A N 1
ATOM 771 C CA . ARG A 1 184 ? 11.969 1.981 26.615 1.00 14.45 178 ARG A CA 1
ATOM 772 C C . ARG A 1 184 ? 11.465 3.139 27.467 1.00 13.75 178 ARG A C 1
ATOM 773 O O . ARG A 1 184 ? 10.336 3.098 27.964 1.00 16.97 178 ARG A O 1
ATOM 781 N N . ARG A 1 185 ? 12.280 4.181 27.639 1.00 15.45 179 ARG A N 1
ATOM 782 C CA . ARG A 1 185 ? 11.834 5.323 28.424 1.00 14.53 179 ARG A CA 1
ATOM 783 C C . ARG A 1 185 ? 10.691 6.049 27.728 1.00 16.17 179 ARG A C 1
ATOM 784 O O . ARG A 1 185 ? 9.764 6.520 28.393 1.00 18.04 179 ARG A O 1
ATOM 792 N N . LEU A 1 186 ? 10.739 6.155 26.396 1.00 14.30 180 LEU A N 1
ATOM 793 C CA . LEU A 1 186 ? 9.601 6.756 25.704 1.00 13.62 180 LEU A CA 1
ATOM 794 C C . LEU A 1 186 ? 8.361 5.872 25.825 1.00 16.41 180 LEU A C 1
ATOM 795 O O . LEU A 1 186 ? 7.256 6.372 26.066 1.00 15.13 180 LEU A O 1
ATOM 800 N N . ARG A 1 187 ? 8.524 4.560 25.630 1.00 15.65 181 ARG A N 1
ATOM 801 C CA . ARG A 1 187 ? 7.419 3.623 25.821 1.00 18.74 181 ARG A CA 1
ATOM 802 C C . ARG A 1 187 ? 6.860 3.712 27.236 1.00 18.31 181 ARG A C 1
ATOM 803 O O . ARG A 1 187 ? 5.646 3.597 27.440 1.00 19.73 181 ARG A O 1
ATOM 811 N N . SER A 1 188 ? 7.741 3.901 28.224 1.00 19.54 182 SER A N 1
ATOM 812 C CA . SER A 1 188 ? 7.313 3.953 29.618 1.00 21.31 182 SER A CA 1
ATOM 813 C C . SER A 1 188 ? 6.425 5.164 29.888 1.00 22.10 182 SER A C 1
ATOM 814 O O . SER A 1 188 ? 5.435 5.059 30.622 1.00 23.81 182 SER A O 1
ATOM 817 N N . VAL A 1 189 ? 6.756 6.316 29.301 1.00 17.57 183 VAL A N 1
ATOM 818 C CA . VAL A 1 189 ? 5.899 7.493 29.426 1.00 18.76 183 VAL A CA 1
ATOM 819 C C . VAL A 1 189 ? 4.544 7.220 28.796 1.00 16.96 183 VAL A C 1
ATOM 820 O O . VAL A 1 189 ? 3.497 7.509 29.382 1.00 17.77 183 VAL A O 1
ATOM 824 N N . ALA A 1 190 ? 4.543 6.673 27.580 1.00 15.28 184 ALA A N 1
ATOM 825 C CA . ALA A 1 190 ? 3.289 6.434 26.881 1.00 15.66 184 ALA A CA 1
ATOM 826 C C . ALA A 1 190 ? 2.438 5.422 27.625 1.00 19.71 184 ALA A C 1
ATOM 827 O O . ALA A 1 190 ? 1.224 5.602 27.778 1.00 17.55 184 ALA A O 1
ATOM 829 N N . ASP A 1 191 ? 3.065 4.342 28.090 1.00 20.07 185 ASP A N 1
ATOM 830 C CA . ASP A 1 191 ? 2.304 3.274 28.728 1.00 24.88 185 ASP A CA 1
ATOM 831 C C . ASP A 1 191 ? 1.590 3.758 29.983 1.00 23.90 185 ASP A C 1
ATOM 832 O O . ASP A 1 191 ? 0.507 3.250 30.306 1.00 30.14 185 ASP A O 1
ATOM 837 N N . ARG A 1 192 ? 2.147 4.752 30.682 1.00 22.50 186 ARG A N 1
ATOM 838 C CA . ARG A 1 192 ? 1.501 5.285 31.885 1.00 22.43 186 ARG A CA 1
ATOM 839 C C . ARG A 1 192 ? 0.238 6.093 31.605 1.00 24.81 186 ARG A C 1
ATOM 840 O O . ARG A 1 192 ? -0.423 6.519 32.562 1.00 23.63 186 ARG A O 1
ATOM 848 N N . THR A 1 193 ? -0.109 6.327 30.339 1.00 19.30 187 THR A N 1
ATOM 849 C CA . THR A 1 193 ? -1.265 7.138 29.973 1.00 15.97 187 THR A CA 1
ATOM 850 C C . THR A 1 193 ? -2.429 6.323 29.424 1.00 17.59 187 THR A C 1
ATOM 851 O O . THR A 1 193 ? -3.323 6.894 28.781 1.00 16.13 187 THR A O 1
ATOM 855 N N . ALA A 1 194 ? -2.454 5.008 29.681 1.00 19.07 188 ALA A N 1
ATOM 856 C CA . ALA A 1 194 ? -3.461 4.137 29.086 1.00 19.95 188 ALA A CA 1
ATOM 857 C C . ALA A 1 194 ? -4.878 4.519 29.503 1.00 21.12 188 ALA A C 1
ATOM 858 O O . ALA A 1 194 ? -5.823 4.267 28.751 1.00 25.15 188 ALA A O 1
ATOM 860 N N . THR A 1 195 ? -5.042 5.154 30.661 1.00 18.94 189 THR A N 1
ATOM 861 C CA . THR A 1 195 ? -6.342 5.643 31.087 1.00 23.11 189 THR A CA 1
ATOM 862 C C . THR A 1 195 ? -6.607 7.088 30.680 1.00 18.92 189 THR A C 1
ATOM 863 O O . THR A 1 195 ? -7.698 7.603 30.960 1.00 20.10 189 THR A O 1
ATOM 867 N N . GLY A 1 196 ? -5.649 7.752 30.032 1.00 20.25 190 GLY A N 1
ATOM 868 C CA . GLY A 1 196 ? -5.873 9.123 29.590 1.00 17.00 190 GLY A CA 1
ATOM 869 C C . GLY A 1 196 ? -7.087 9.229 28.679 1.00 17.71 190 GLY A C 1
ATOM 870 O O . GLY A 1 196 ? -7.343 8.356 27.846 1.00 18.37 190 GLY A O 1
ATOM 871 N N . SER A 1 197 ? -7.841 10.328 28.842 1.00 18.57 191 SER A N 1
ATOM 872 C CA . SER A 1 197 ? -9.154 10.522 28.237 1.00 19.96 191 SER A CA 1
ATOM 873 C C . SER A 1 197 ? -9.495 12.000 28.298 1.00 17.93 191 SER A C 1
ATOM 874 O O . SER A 1 197 ? -9.158 12.649 29.300 1.00 20.04 191 SER A O 1
ATOM 877 N N . PRO A 1 198 ? -10.165 12.571 27.282 1.00 16.38 192 PRO A N 1
ATOM 878 C CA . PRO A 1 198 ? -10.748 11.971 26.068 1.00 14.75 192 PRO A CA 1
ATOM 879 C C . PRO A 1 198 ? -9.823 11.942 24.855 1.00 14.97 192 PRO A C 1
ATOM 880 O O . PRO A 1 198 ? -10.218 11.436 23.808 1.00 17.85 192 PRO A O 1
ATOM 884 N N . GLY A 1 199 ? -8.621 12.470 24.966 1.00 14.59 193 GLY A N 1
ATOM 885 C CA . GLY A 1 199 ? -7.784 12.625 23.800 1.00 12.67 193 GLY A CA 1
ATOM 886 C C . GLY A 1 199 ? -6.951 11.396 23.508 1.00 12.26 193 GLY A C 1
ATOM 887 O O . GLY A 1 199 ? -6.617 10.609 24.383 1.00 13.61 193 GLY A O 1
ATOM 888 N N . THR A 1 200 ? -6.574 11.261 22.239 1.00 10.09 194 THR A N 1
ATOM 889 C CA . THR A 1 200 ? -5.556 10.306 21.817 1.00 12.52 194 THR A CA 1
ATOM 890 C C . THR A 1 200 ? -4.436 11.060 21.123 1.00 9.71 194 THR A C 1
ATOM 891 O O . THR A 1 200 ? -4.698 11.829 20.191 1.00 10.46 194 THR A O 1
ATOM 895 N N . LEU A 1 201 ? -3.199 10.852 21.583 1.00 8.95 195 LEU A N 1
ATOM 896 C CA . LEU A 1 201 ? -2.028 11.494 20.985 1.00 9.16 195 LEU A CA 1
ATOM 897 C C . LEU A 1 201 ? -1.127 10.381 20.455 1.00 9.77 195 LEU A C 1
ATOM 898 O O . LEU A 1 201 ? -0.502 9.656 21.234 1.00 10.73 195 LEU A O 1
ATOM 903 N N . ASN A 1 202 ? -1.056 10.255 19.140 1.00 8.37 196 ASN A N 1
ATOM 904 C CA . ASN A 1 202 ? -0.166 9.297 18.498 1.00 8.00 196 ASN A CA 1
ATOM 905 C C . ASN A 1 202 ? 1.155 9.969 18.180 1.00 9.28 196 ASN A C 1
ATOM 906 O O . ASN A 1 202 ? 1.178 11.037 17.554 1.00 9.67 196 ASN A O 1
ATOM 911 N N . VAL A 1 203 ? 2.253 9.340 18.604 1.00 9.45 197 VAL A N 1
ATOM 912 C CA . VAL A 1 203 ? 3.589 9.899 18.412 1.00 8.32 197 VAL A CA 1
ATOM 913 C C . VAL A 1 203 ? 4.354 8.965 17.492 1.00 11.45 197 VAL A C 1
ATOM 914 O O . VAL A 1 203 ? 4.617 7.816 17.851 1.00 9.98 197 VAL A O 1
ATOM 918 N N . ALA A 1 204 ? 4.664 9.439 16.289 1.00 9.62 198 ALA A N 1
ATOM 919 C CA . ALA A 1 204 ? 5.337 8.621 15.292 1.00 8.65 198 ALA A CA 1
ATOM 920 C C . ALA A 1 204 ? 6.846 8.825 15.380 1.00 9.12 198 ALA A C 1
ATOM 921 O O . ALA A 1 204 ? 7.344 9.941 15.176 1.00 9.62 198 ALA A O 1
ATOM 923 N N . VAL A 1 205 ? 7.567 7.730 15.615 1.00 11.64 199 VAL A N 1
ATOM 924 C CA . VAL A 1 205 ? 9.021 7.725 15.699 1.00 10.40 199 VAL A CA 1
ATOM 925 C C . VAL A 1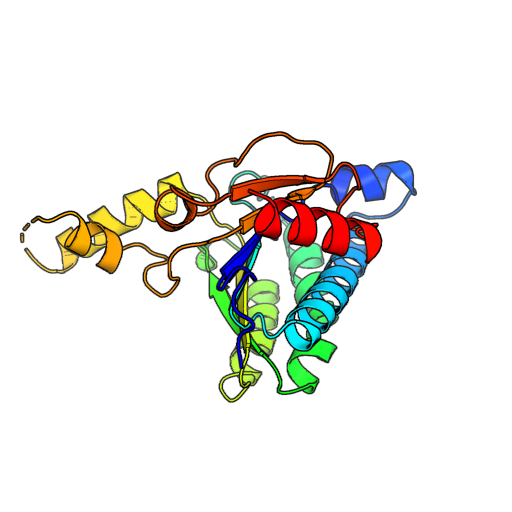 205 ? 9.542 6.543 14.887 1.00 11.32 199 VAL A C 1
ATOM 926 O O . VAL A 1 205 ? 8.970 5.449 14.923 1.00 13.54 199 VAL A O 1
ATOM 930 N N . ALA A 1 206 ? 10.627 6.765 14.151 1.00 11.82 200 ALA A N 1
ATOM 931 C CA . ALA A 1 206 ? 11.111 5.782 13.178 1.00 12.81 200 ALA A CA 1
ATOM 932 C C . ALA A 1 206 ? 9.986 5.317 12.252 1.00 12.91 200 ALA A C 1
ATOM 933 O O . ALA A 1 206 ? 9.861 4.133 11.927 1.00 13.77 200 ALA A O 1
ATOM 935 N N . TYR A 1 207 ? 9.128 6.256 11.847 1.00 12.09 201 TYR A N 1
ATOM 936 C CA . TYR A 1 207 ? 7.991 5.959 10.982 1.00 10.55 201 TYR A CA 1
ATOM 937 C C . TYR A 1 207 ? 8.344 6.266 9.537 1.00 11.57 201 TYR A C 1
ATOM 938 O O . TYR A 1 207 ? 9.077 7.213 9.265 1.00 13.49 201 TYR A O 1
ATOM 947 N N . ASP A 1 208 ? 7.814 5.451 8.627 1.00 10.03 202 ASP A N 1
ATOM 948 C CA . ASP A 1 208 ? 7.938 5.632 7.186 1.00 12.27 202 ASP A CA 1
ATOM 949 C C . ASP A 1 208 ? 6.652 5.162 6.515 1.00 12.31 202 ASP A C 1
ATOM 950 O O . ASP A 1 208 ? 6.166 4.071 6.821 1.00 12.34 202 ASP A O 1
ATOM 955 N N . GLY A 1 209 ? 6.112 5.973 5.598 1.00 11.69 203 GLY A N 1
ATOM 956 C CA . GLY A 1 209 ? 4.848 5.611 4.969 1.00 11.02 203 GLY A CA 1
ATOM 957 C C . GLY A 1 209 ? 4.935 4.406 4.049 1.00 11.73 203 GLY A C 1
ATOM 958 O O . GLY A 1 209 ? 4.002 3.602 3.976 1.00 12.23 203 GLY A O 1
ATOM 959 N N . ARG A 1 210 ? 6.027 4.282 3.301 1.00 16.65 204 ARG A N 1
ATOM 960 C CA . ARG A 1 210 ? 6.151 3.109 2.447 1.00 13.84 204 ARG A CA 1
ATOM 961 C C . ARG A 1 210 ? 6.327 1.844 3.282 1.00 14.33 204 ARG A C 1
ATOM 962 O O . ARG A 1 210 ? 5.782 0.788 2.933 1.00 16.97 204 ARG A O 1
ATOM 970 N N . ALA A 1 211 ? 7.013 1.939 4.430 1.00 14.60 205 ALA A N 1
ATOM 971 C CA . ALA A 1 211 ? 7.093 0.800 5.344 1.00 16.52 205 ALA A CA 1
ATOM 972 C C . ALA A 1 211 ? 5.734 0.474 5.953 1.00 17.87 205 ALA A C 1
ATOM 973 O O . ALA A 1 211 ? 5.403 -0.700 6.168 1.00 15.97 205 ALA A O 1
ATOM 975 N N . ASP A 1 212 ? 4.951 1.505 6.273 1.00 13.60 206 ASP A N 1
ATOM 976 C CA . ASP A 1 212 ? 3.590 1.302 6.765 1.00 13.41 206 ASP A CA 1
ATOM 977 C C . ASP A 1 212 ? 2.789 0.478 5.768 1.00 13.08 206 ASP A C 1
ATOM 978 O O . ASP A 1 212 ? 2.155 -0.519 6.132 1.00 14.53 206 ASP A O 1
ATOM 983 N N . ILE A 1 213 ? 2.824 0.880 4.492 1.00 12.92 207 ILE A N 1
ATOM 984 C CA . ILE A 1 213 ? 2.081 0.161 3.461 1.00 14.25 207 ILE A CA 1
ATOM 985 C C . ILE A 1 213 ? 2.618 -1.252 3.322 1.00 16.46 207 ILE A C 1
ATOM 986 O O . ILE A 1 213 ? 1.856 -2.222 3.257 1.00 17.75 207 ILE A O 1
ATOM 991 N N . ALA A 1 214 ? 3.949 -1.390 3.273 1.00 16.36 208 ALA A N 1
ATOM 992 C CA . ALA A 1 214 ? 4.546 -2.720 3.173 1.00 21.76 208 ALA A CA 1
ATOM 993 C C . ALA A 1 214 ? 4.145 -3.625 4.335 1.00 24.50 208 ALA A C 1
ATOM 994 O O . ALA A 1 214 ? 4.014 -4.839 4.152 1.00 24.95 208 ALA A O 1
ATOM 996 N N . GLY A 1 215 ? 3.945 -3.062 5.533 1.00 19.60 209 GLY A N 1
ATOM 997 C CA . GLY A 1 215 ? 3.482 -3.868 6.656 1.00 22.36 209 GLY A CA 1
ATOM 998 C C . GLY A 1 215 ? 2.093 -4.447 6.464 1.00 24.97 209 GLY A C 1
ATOM 999 O O . GLY A 1 215 ? 1.775 -5.512 7.006 1.00 26.40 209 GLY A O 1
ATOM 1000 N N . ALA A 1 216 ? 1.232 -3.748 5.731 1.00 19.99 210 ALA A N 1
ATOM 1001 C CA . ALA A 1 216 ? -0.078 -4.315 5.435 1.00 24.27 210 ALA A CA 1
ATOM 1002 C C . ALA A 1 216 ? 0.037 -5.590 4.598 1.00 26.65 210 ALA A C 1
ATOM 1003 O O . ALA A 1 216 ? -0.815 -6.476 4.700 1.00 28.95 210 ALA A O 1
ATOM 1005 N N . VAL A 1 217 ? 1.087 -5.707 3.779 1.00 29.62 211 VAL A N 1
ATOM 1006 C CA . VAL A 1 217 ? 1.302 -6.927 3.000 1.00 23.82 211 VAL A CA 1
ATOM 1007 C C . VAL A 1 217 ? 1.750 -8.064 3.911 1.00 32.43 211 VAL A C 1
ATOM 1008 O O . VAL A 1 217 ? 1.191 -9.166 3.892 1.00 34.37 211 VAL A O 1
ATOM 1012 N N . ARG A 1 218 ? 2.775 -7.813 4.720 1.00 27.96 212 ARG A N 1
ATOM 1013 C CA . ARG A 1 218 ? 3.222 -8.808 5.686 1.00 34.76 212 ARG A CA 1
ATOM 1014 C C . ARG A 1 218 ? 2.097 -9.220 6.629 1.00 36.73 212 ARG A C 1
ATOM 1015 O O . ARG A 1 218 ? 2.017 -10.390 7.027 1.00 36.39 212 ARG A O 1
ATOM 1023 N N . GLY A 1 219 ? 1.198 -8.290 6.968 1.00 27.83 213 GLY A N 1
ATOM 1024 C CA . GLY A 1 219 ? 0.083 -8.638 7.831 1.00 28.72 213 GLY A CA 1
ATOM 1025 C C . GLY A 1 219 ? -0.910 -9.574 7.169 1.00 32.64 213 GLY A C 1
ATOM 1026 O O . GLY A 1 219 ? -1.369 -10.540 7.786 1.00 34.94 213 GLY A O 1
ATOM 1027 N N . LEU A 1 220 ? -1.270 -9.299 5.915 1.00 30.19 214 LEU A N 1
ATOM 1028 C CA . LEU A 1 220 ? -2.202 -10.187 5.222 1.00 35.85 214 LEU A CA 1
ATOM 1029 C C . LEU A 1 220 ? -1.599 -11.569 5.009 1.00 37.80 214 LEU A C 1
ATOM 1030 O O . LEU A 1 220 ? -2.300 -12.583 5.118 1.00 39.43 214 LEU A O 1
ATOM 1035 N N . LEU A 1 221 ? -0.302 -11.624 4.706 1.00 37.23 215 LEU A N 1
ATOM 1036 C CA . LEU A 1 221 ? 0.382 -12.899 4.539 1.00 40.12 215 LEU A CA 1
ATOM 1037 C C . LEU A 1 221 ? 0.236 -13.764 5.785 1.00 42.88 215 LEU A C 1
ATOM 1038 O O . LEU A 1 221 ? -0.209 -14.916 5.708 1.00 44.87 215 LEU A O 1
ATOM 1043 N N . ARG A 1 222 ? 0.586 -13.218 6.952 1.00 38.10 216 ARG A N 1
ATOM 1044 C CA . ARG A 1 222 ? 0.523 -14.005 8.179 1.00 42.95 216 ARG A CA 1
ATOM 1045 C C . ARG A 1 222 ? -0.906 -14.371 8.559 1.00 43.52 216 ARG A C 1
ATOM 1046 O O . ARG A 1 222 ? -1.106 -15.315 9.333 1.00 47.91 216 ARG A O 1
ATOM 1054 N N . SER A 1 223 ? -1.902 -13.660 8.027 1.00 42.52 217 SER A N 1
ATOM 1055 C CA . SER A 1 223 ? -3.298 -13.998 8.273 1.00 40.59 217 SER A CA 1
ATOM 1056 C C . SER A 1 223 ? -3.799 -15.143 7.398 1.00 43.36 217 SER A C 1
ATOM 1057 O O . SER A 1 223 ? -4.907 -15.635 7.634 1.00 40.22 217 SER A O 1
ATOM 1060 N N . GLY A 1 224 ? -3.027 -15.571 6.401 1.00 44.87 218 GLY A N 1
ATOM 1061 C CA . GLY A 1 224 ? -3.379 -16.751 5.625 1.00 45.04 218 GLY A CA 1
ATOM 1062 C C . GLY A 1 224 ? -3.633 -16.519 4.147 1.00 44.82 218 GLY A C 1
ATOM 1063 O O . GLY A 1 224 ? -4.111 -15.458 3.743 1.00 47.32 218 GLY A O 1
ATOM 1064 N N . VAL A 1 233 ? -8.952 -9.971 -1.660 1.00 30.13 227 VAL A N 1
ATOM 1065 C CA . VAL A 1 233 ? -8.479 -8.858 -0.830 1.00 31.26 227 VAL A CA 1
ATOM 1066 C C . VAL A 1 233 ? -9.119 -7.536 -1.258 1.00 32.39 227 VAL A C 1
ATOM 1067 O O . VAL A 1 233 ? -9.078 -7.147 -2.428 1.00 36.57 227 VAL A O 1
ATOM 1071 N N . ARG A 1 234 ? -9.736 -6.872 -0.288 1.00 31.05 228 ARG A N 1
ATOM 1072 C CA . ARG A 1 234 ? -10.427 -5.605 -0.459 1.00 27.90 228 ARG A CA 1
ATOM 1073 C C . ARG A 1 234 ? -9.542 -4.474 0.051 1.00 22.28 228 ARG A C 1
ATOM 1074 O O . ARG A 1 234 ? -8.571 -4.699 0.781 1.00 19.86 228 ARG A O 1
ATOM 1082 N N . GLU A 1 235 ? -9.874 -3.249 -0.368 1.00 23.02 229 GLU A N 1
ATOM 1083 C CA . GLU A 1 235 ? -9.159 -2.091 0.158 1.00 18.86 229 GLU A CA 1
ATOM 1084 C C . GLU A 1 235 ? -9.296 -2.021 1.675 1.00 17.65 229 GLU A C 1
ATOM 1085 O O . GLU A 1 235 ? -8.332 -1.697 2.383 1.00 17.62 229 GLU A O 1
ATOM 1091 N N . SER A 1 236 ? -10.473 -2.368 2.201 1.00 19.57 230 SER A N 1
ATOM 1092 C CA . SER A 1 236 ? -10.636 -2.346 3.650 1.00 18.49 230 SER A CA 1
ATOM 1093 C C . SER A 1 236 ? -9.767 -3.383 4.348 1.00 21.42 230 SER A C 1
ATOM 1094 O O . SER A 1 236 ? -9.429 -3.198 5.526 1.00 19.90 230 SER A O 1
ATOM 1097 N N . ASP A 1 237 ? -9.374 -4.457 3.661 1.00 17.28 231 ASP A N 1
ATOM 1098 C CA . ASP A 1 237 ? -8.452 -5.412 4.263 1.00 19.47 231 ASP A CA 1
ATOM 1099 C C . ASP A 1 237 ? -7.022 -4.898 4.289 1.00 19.12 231 ASP A C 1
ATOM 1100 O O . ASP A 1 237 ? -6.269 -5.218 5.216 1.00 19.08 231 ASP A O 1
ATOM 1105 N N . VAL A 1 238 ? -6.618 -4.099 3.299 1.00 17.64 232 VAL A N 1
ATOM 1106 C CA . VAL A 1 238 ? -5.298 -3.479 3.365 1.00 14.58 232 VAL A CA 1
ATOM 1107 C C . VAL A 1 238 ? -5.240 -2.514 4.543 1.00 12.46 232 VAL A C 1
ATOM 1108 O O . VAL A 1 238 ? -4.293 -2.519 5.341 1.00 13.69 232 VAL A O 1
ATOM 1112 N N . GLU A 1 239 ? -6.284 -1.694 4.679 1.00 16.15 233 GLU A N 1
ATOM 1113 C CA . GLU A 1 239 ? -6.344 -0.711 5.754 1.00 15.36 233 GLU A CA 1
ATOM 1114 C C . GLU A 1 239 ? -6.218 -1.371 7.126 1.00 15.46 233 GLU A C 1
ATOM 1115 O O . GLU A 1 239 ? -5.506 -0.870 8.000 1.00 14.82 233 GLU A O 1
ATOM 1121 N N . ARG A 1 240 ? -6.899 -2.509 7.318 1.00 16.00 234 ARG A N 1
ATOM 1122 C CA . ARG A 1 240 ? -6.949 -3.207 8.596 1.00 19.29 234 ARG A CA 1
ATOM 1123 C C . ARG A 1 240 ? -5.598 -3.742 9.010 1.00 15.00 234 ARG A C 1
ATOM 1124 O O . ARG A 1 240 ? -5.367 -3.980 10.198 1.00 14.06 234 ARG A O 1
ATOM 1132 N N . TYR A 1 241 ? -4.699 -3.963 8.053 1.00 14.95 235 TYR A N 1
ATOM 1133 C CA . TYR A 1 241 ? -3.404 -4.546 8.338 1.00 14.79 235 TYR A CA 1
ATOM 1134 C C . TYR A 1 241 ? -2.265 -3.547 8.247 1.00 16.61 235 TYR A C 1
ATOM 1135 O O . TYR A 1 241 ? -1.109 -3.923 8.468 1.00 17.46 235 TYR A O 1
ATOM 1144 N N . LEU A 1 242 ? -2.560 -2.275 7.980 1.00 14.34 236 LEU A N 1
ATOM 1145 C CA . LEU A 1 242 ? -1.523 -1.264 8.110 1.00 17.38 236 LEU A CA 1
ATOM 1146 C C . LEU A 1 242 ? -0.872 -1.345 9.481 1.00 15.60 236 LEU A C 1
ATOM 1147 O O . LEU A 1 242 ? -1.522 -1.633 10.488 1.00 16.51 236 LEU A O 1
ATOM 1152 N N . SER A 1 243 ? 0.426 -1.063 9.529 1.00 19.54 237 SER A N 1
ATOM 1153 C CA . SER A 1 243 ? 1.057 -0.908 10.829 1.00 18.23 237 SER A CA 1
ATOM 1154 C C . SER A 1 243 ? 0.331 0.150 11.663 1.00 19.05 237 SER A C 1
ATOM 1155 O O . SER A 1 243 ? 0.224 0.012 12.885 1.00 23.80 237 SER A O 1
ATOM 1158 N N . THR A 1 244 ? -0.262 1.163 11.012 1.00 15.96 238 THR A N 1
ATOM 1159 C CA . THR A 1 244 ? -1.041 2.213 11.663 1.00 12.82 238 THR A CA 1
ATOM 1160 C C . THR A 1 244 ? -2.549 1.965 11.581 1.00 15.19 238 THR A C 1
ATOM 1161 O O . THR A 1 244 ? -3.348 2.913 11.591 1.00 13.30 238 THR A O 1
ATOM 1165 N N . ALA A 1 245 ? -2.962 0.697 11.519 1.00 15.77 239 ALA A N 1
ATOM 1166 C CA . ALA A 1 245 ? -4.386 0.403 11.429 1.00 15.90 239 ALA A CA 1
ATOM 1167 C C . ALA A 1 245 ? -5.191 0.966 12.597 1.00 16.26 239 ALA A C 1
ATOM 1168 O O . ALA A 1 245 ? -6.384 1.206 12.434 1.00 15.06 239 ALA A O 1
ATOM 1170 N N . GLY A 1 246 ? -4.567 1.216 13.754 1.00 17.48 240 GLY A N 1
ATOM 1171 C CA . GLY A 1 246 ? -5.296 1.847 14.837 1.00 17.04 240 GLY A CA 1
ATOM 1172 C C . GLY A 1 246 ? -5.577 3.328 14.665 1.00 19.97 240 GLY A C 1
ATOM 1173 O O . GLY A 1 246 ? -6.239 3.917 15.523 1.00 23.45 240 GLY A O 1
ATOM 1174 N N . LEU A 1 247 ? -5.071 3.961 13.583 1.00 18.39 241 LEU A N 1
ATOM 1175 C CA . LEU A 1 247 ? -5.291 5.385 13.335 1.00 17.91 241 LEU A CA 1
ATOM 1176 C C . LEU A 1 247 ? -6.364 5.574 12.289 1.00 15.90 241 LEU A C 1
ATOM 1177 O O . LEU A 1 247 ? -6.269 4.975 11.195 1.00 16.41 241 LEU A O 1
ATOM 1182 N N . PRO A 1 248 ? -7.357 6.403 12.554 1.00 14.50 242 PRO A N 1
ATOM 1183 C CA . PRO A 1 248 ? -8.384 6.685 11.550 1.00 20.08 242 PRO A CA 1
ATOM 1184 C C . PRO A 1 248 ? -7.914 7.762 10.576 1.00 18.69 242 PRO A C 1
ATOM 1185 O O . PRO A 1 248 ? -6.849 8.346 10.730 1.00 14.30 242 PRO A O 1
ATOM 1189 N N . ASP A 1 249 ? -8.754 8.035 9.581 1.00 15.25 243 ASP A N 1
ATOM 1190 C CA . ASP A 1 249 ? -8.461 9.070 8.595 1.00 13.18 243 ASP A CA 1
ATOM 1191 C C . ASP A 1 249 ? -8.070 10.391 9.248 1.00 12.18 243 ASP A C 1
ATOM 1192 O O . ASP A 1 249 ? -8.602 10.768 10.296 1.00 14.03 243 ASP A O 1
ATOM 1197 N N . VAL A 1 250 ? -7.113 11.085 8.615 1.00 11.17 244 VAL A N 1
ATOM 1198 C CA . VAL A 1 250 ? -6.657 12.403 9.043 1.00 12.60 244 VAL A CA 1
ATOM 1199 C C . VAL A 1 250 ? -7.434 13.449 8.263 1.00 11.32 244 VAL A C 1
ATOM 1200 O O . VAL A 1 250 ? -7.526 13.363 7.029 1.00 12.39 244 VAL A O 1
ATOM 1204 N N . ASP A 1 251 ? -8.014 14.417 8.976 1.00 9.81 245 ASP A N 1
ATOM 1205 C CA . ASP A 1 251 ? -8.762 15.478 8.316 1.00 8.63 245 ASP A CA 1
ATOM 1206 C C . ASP A 1 251 ? -7.895 16.666 7.927 1.00 12.01 245 ASP A C 1
ATOM 1207 O O . ASP A 1 251 ? -8.179 17.331 6.929 1.00 11.87 245 ASP A O 1
ATOM 1212 N N . LEU A 1 252 ? -6.846 16.962 8.689 1.00 10.00 246 LEU A N 1
ATOM 1213 C CA . LEU A 1 252 ? -6.028 18.138 8.442 1.00 8.50 246 LEU A CA 1
ATOM 1214 C C . LEU A 1 252 ? -4.604 17.756 8.752 1.00 9.53 246 LEU A C 1
ATOM 1215 O O . LEU A 1 252 ? -4.349 17.253 9.841 1.00 9.14 246 LEU A O 1
ATOM 1220 N N . VAL A 1 253 ? -3.693 17.962 7.795 1.00 8.82 247 VAL A N 1
ATOM 1221 C CA . VAL A 1 253 ? -2.263 17.802 8.029 1.00 8.24 247 VAL A CA 1
ATOM 1222 C C . VAL A 1 253 ? -1.643 19.189 8.080 1.00 9.54 247 VAL A C 1
ATOM 1223 O O . VAL A 1 253 ? -1.943 20.032 7.231 1.00 10.13 247 VAL A O 1
ATOM 1227 N N . ILE A 1 254 ? -0.799 19.425 9.075 1.00 6.94 248 ILE A N 1
ATOM 1228 C CA . ILE A 1 254 ? -0.017 20.642 9.188 1.00 7.24 248 ILE A CA 1
ATOM 1229 C C . ILE A 1 254 ? 1.433 20.228 9.082 1.00 8.70 248 ILE A C 1
ATOM 1230 O O . ILE A 1 254 ? 1.856 19.312 9.783 1.00 9.26 248 ILE A O 1
ATOM 1235 N N . ARG A 1 255 ? 2.198 20.866 8.201 1.00 8.57 249 ARG A N 1
ATOM 1236 C CA . ARG A 1 255 ? 3.637 20.663 8.202 1.00 9.72 249 ARG A CA 1
ATOM 1237 C C . ARG A 1 255 ? 4.310 22.011 8.354 1.00 8.63 249 ARG A C 1
ATOM 1238 O O . ARG A 1 255 ? 3.976 22.960 7.634 1.00 9.12 249 ARG A O 1
ATOM 1246 N N . THR A 1 256 ? 5.244 22.079 9.288 1.00 8.67 250 THR A N 1
ATOM 1247 C CA . THR A 1 256 ? 5.986 23.299 9.546 1.00 10.93 250 THR A CA 1
ATOM 1248 C C . THR A 1 256 ? 7.276 23.368 8.725 1.00 12.21 250 THR A C 1
ATOM 1249 O O . THR A 1 256 ? 7.611 22.475 7.943 1.00 10.53 250 THR A O 1
ATOM 1253 N N . SER A 1 257 ? 7.990 24.485 8.867 1.00 11.76 251 SER A N 1
ATOM 1254 C CA . SER A 1 257 ? 9.287 24.782 8.253 1.00 11.11 251 SER A CA 1
ATOM 1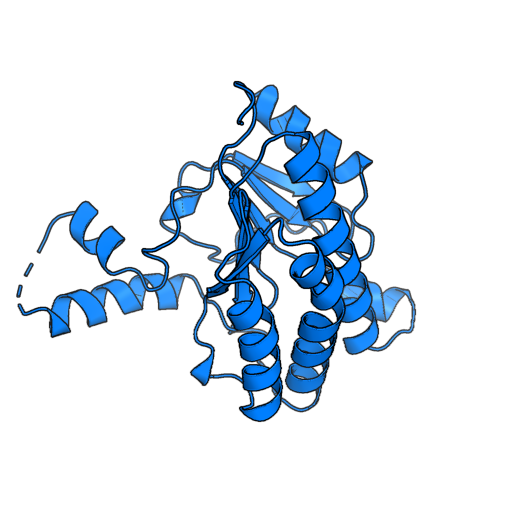255 C C . SER A 1 257 ? 9.168 25.259 6.808 1.00 14.60 251 SER A C 1
ATOM 1256 O O . SER A 1 257 ? 10.183 25.555 6.203 1.00 18.26 251 SER A O 1
ATOM 1259 N N . GLY A 1 258 ? 7.961 25.407 6.266 1.00 11.75 252 GLY A N 1
ATOM 1260 C CA . GLY A 1 258 ? 7.808 25.860 4.896 1.00 13.59 252 GLY A CA 1
ATOM 1261 C C . GLY A 1 258 ? 7.982 24.767 3.877 1.00 15.84 252 GLY A C 1
ATOM 1262 O O . GLY A 1 258 ? 7.947 25.049 2.672 1.00 18.36 252 GLY A O 1
ATOM 1263 N N . GLU A 1 259 ? 8.164 23.532 4.323 1.00 13.55 253 GLU A N 1
ATOM 1264 C CA . GLU A 1 259 ? 8.326 22.406 3.408 1.00 12.80 253 GLU A CA 1
ATOM 1265 C C . GLU A 1 259 ? 6.970 21.961 2.891 1.00 13.78 253 GLU A C 1
ATOM 1266 O O . GLU A 1 259 ? 6.127 21.507 3.670 1.00 16.73 253 GLU A O 1
ATOM 1272 N N . ARG A 1 260 ? 6.800 21.978 1.573 1.00 11.80 254 ARG A N 1
ATOM 1273 C CA . ARG A 1 260 ? 5.493 21.703 0.970 1.00 12.68 254 ARG A CA 1
ATOM 1274 C C . ARG A 1 260 ? 5.442 20.265 0.466 1.00 13.30 254 ARG A C 1
ATOM 1275 O O . ARG A 1 260 ? 5.284 19.987 -0.724 1.00 12.97 254 ARG A O 1
ATOM 1283 N N . ARG A 1 261 ? 5.618 19.338 1.408 1.00 13.38 255 ARG A N 1
ATOM 1284 C CA . ARG A 1 261 ? 5.716 17.923 1.084 1.00 10.00 255 ARG A CA 1
ATOM 1285 C C . ARG A 1 261 ? 5.088 17.134 2.218 1.00 11.73 255 ARG A C 1
ATOM 1286 O O . ARG A 1 261 ? 5.092 17.584 3.367 1.00 13.02 255 ARG A O 1
ATOM 1294 N N . LEU A 1 262 ? 4.570 15.945 1.908 1.00 12.20 256 LEU A N 1
ATOM 1295 C CA . LEU A 1 262 ? 4.069 15.059 2.953 1.00 13.29 256 LEU A CA 1
ATOM 1296 C C . LEU A 1 262 ? 5.131 14.071 3.423 1.00 10.89 256 LEU A C 1
ATOM 1297 O O . LEU A 1 262 ? 5.063 13.590 4.559 1.00 10.67 256 LEU A O 1
ATOM 1302 N N . SER A 1 263 ? 6.123 13.772 2.580 1.00 11.21 257 SER A N 1
ATOM 1303 C CA . SER A 1 263 ? 7.215 12.847 2.902 1.00 10.24 257 SER A CA 1
ATOM 1304 C C . SER A 1 263 ? 6.702 11.489 3.361 1.00 10.71 257 SER A C 1
ATOM 1305 O O . SER A 1 263 ? 7.349 10.816 4.165 1.00 12.82 257 SER A O 1
ATOM 1308 N N . GLY A 1 264 ? 5.577 11.056 2.786 1.00 11.44 258 GLY A N 1
ATOM 1309 C CA . GLY A 1 264 ? 5.038 9.751 3.119 1.00 13.16 258 GLY A CA 1
ATOM 1310 C C . GLY A 1 264 ? 4.370 9.647 4.469 1.00 9.67 258 GLY A C 1
ATOM 1311 O O . GLY A 1 264 ? 4.282 8.548 5.014 1.00 13.30 258 GLY A O 1
ATOM 1312 N N . PHE A 1 265 ? 3.939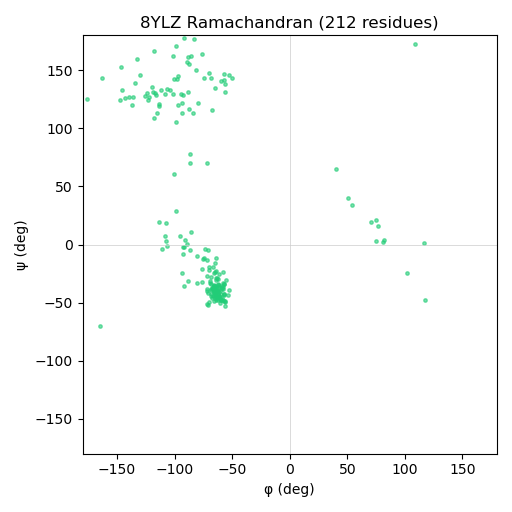 10.756 5.055 1.00 10.68 259 PHE A N 1
ATOM 1313 C CA . PHE A 1 265 ? 3.208 10.717 6.328 1.00 8.72 259 PHE A CA 1
ATOM 1314 C C . PHE A 1 265 ? 1.841 10.053 6.145 1.00 11.80 259 PHE A C 1
ATOM 1315 O O . PHE A 1 265 ? 0.962 10.604 5.473 1.00 10.57 259 PHE A O 1
ATOM 1323 N N . LEU A 1 266 ? 1.637 8.893 6.794 1.00 9.72 260 LEU A N 1
ATOM 1324 C CA . LEU A 1 266 ? 0.342 8.195 6.778 1.00 9.35 260 LEU A CA 1
ATOM 1325 C C . LEU A 1 266 ? -0.325 8.237 5.404 1.00 10.98 260 LEU A C 1
ATOM 1326 O O . LEU A 1 266 ? -1.412 8.817 5.241 1.00 10.37 260 LEU A O 1
ATOM 1331 N N . PRO A 1 267 ? 0.274 7.602 4.396 1.00 10.41 261 PRO A N 1
ATOM 1332 C CA . PRO A 1 267 ? -0.279 7.731 3.034 1.00 11.32 261 PRO A CA 1
ATOM 1333 C C . PRO A 1 267 ? -1.726 7.286 2.937 1.00 11.46 261 PRO A C 1
ATOM 1334 O O . PRO A 1 267 ? -2.515 7.911 2.217 1.00 13.46 261 PRO A O 1
ATOM 1338 N N . TRP A 1 268 ? -2.113 6.246 3.673 1.00 12.05 262 TRP A N 1
ATOM 1339 C CA . TRP A 1 268 ? -3.487 5.773 3.573 1.00 12.03 262 TRP A CA 1
ATOM 1340 C C . TRP A 1 268 ? -4.453 6.762 4.205 1.00 10.16 262 TRP A C 1
ATOM 1341 O O . TRP A 1 268 ? -5.413 7.198 3.569 1.00 12.86 262 TRP A O 1
ATOM 1352 N N . GLN A 1 269 ? -4.199 7.159 5.442 1.00 10.43 263 GLN A N 1
ATOM 1353 C CA . GLN A 1 269 ? -5.155 7.960 6.200 1.00 10.13 263 GLN A CA 1
ATOM 1354 C C . GLN A 1 269 ? -5.203 9.421 5.784 1.00 11.26 263 GLN A C 1
ATOM 1355 O O . GLN A 1 269 ? -6.205 10.095 6.063 1.00 12.22 263 GLN A O 1
ATOM 1361 N N . THR A 1 270 ? -4.163 9.937 5.136 1.00 12.01 264 THR A N 1
ATOM 1362 C CA . THR A 1 270 ? -4.151 11.334 4.712 1.00 9.53 264 THR A CA 1
ATOM 1363 C C . THR A 1 270 ? -4.602 11.524 3.277 1.00 12.67 264 THR A C 1
ATOM 1364 O O . THR A 1 270 ? -4.538 12.648 2.769 1.00 12.53 264 THR A O 1
ATOM 1368 N N . ALA A 1 271 ? -5.084 10.463 2.622 1.00 11.12 265 ALA A N 1
ATOM 1369 C CA . ALA A 1 271 ? -5.404 10.563 1.201 1.00 11.97 265 ALA A CA 1
ATOM 1370 C C . ALA A 1 271 ? -6.327 11.737 0.924 1.00 13.95 265 ALA A C 1
ATOM 1371 O O . ALA A 1 271 ? -6.163 12.442 -0.078 1.00 12.86 265 ALA A O 1
ATOM 1373 N N . TYR A 1 272 ? -7.296 11.977 1.809 1.00 11.95 266 TYR A N 1
ATOM 1374 C CA . TYR A 1 272 ? -8.265 13.046 1.601 1.00 12.40 266 TYR A CA 1
ATOM 1375 C C . TYR A 1 272 ? -8.135 14.165 2.621 1.00 12.95 266 TYR A C 1
ATOM 1376 O O . TYR A 1 272 ? -9.061 14.960 2.803 1.00 14.17 266 TYR A O 1
ATOM 1385 N N . ALA A 1 273 ? -6.990 14.260 3.278 1.00 11.98 267 ALA A N 1
ATOM 1386 C CA . ALA A 1 273 ? -6.774 15.323 4.240 1.00 11.71 267 ALA A CA 1
ATOM 1387 C C . ALA A 1 273 ? -6.545 16.661 3.545 1.00 9.19 267 ALA A C 1
ATOM 1388 O O . ALA A 1 273 ? -5.889 16.732 2.499 1.00 11.10 267 ALA A O 1
ATOM 1390 N N . GLU A 1 274 ? -7.066 17.722 4.161 1.00 9.46 268 GLU A N 1
ATOM 1391 C CA . GLU A 1 274 ? -6.649 19.081 3.849 1.00 10.08 268 GLU A CA 1
ATOM 1392 C C . GLU A 1 274 ? -5.192 19.258 4.248 1.00 10.57 268 GLU A C 1
ATOM 1393 O O . GLU A 1 274 ? -4.793 18.841 5.337 1.00 11.91 268 GLU A O 1
ATOM 1399 N N . LEU A 1 275 ? -4.395 19.873 3.380 1.00 8.56 269 LEU A N 1
ATOM 1400 C CA . LEU A 1 275 ? -2.957 19.983 3.616 1.00 8.87 269 LEU A CA 1
ATOM 1401 C C . LEU A 1 275 ? -2.577 21.437 3.835 1.00 12.81 269 LEU A C 1
ATOM 1402 O O . LEU A 1 275 ? -2.744 22.261 2.932 1.00 14.46 269 LEU A O 1
ATOM 1407 N N . HIS A 1 276 ? -2.036 21.747 5.016 1.00 9.26 270 HIS A N 1
ATOM 1408 C CA . HIS A 1 276 ? -1.689 23.105 5.383 1.00 9.03 270 HIS A CA 1
ATOM 1409 C C . HIS A 1 276 ? -0.198 23.222 5.653 1.00 11.75 270 HIS A C 1
ATOM 1410 O O . HIS A 1 276 ? 0.351 22.450 6.433 1.00 10.17 270 HIS A O 1
ATOM 1417 N N . PHE A 1 277 ? 0.442 24.220 5.063 1.00 10.05 271 PHE A N 1
ATOM 1418 C CA . PHE A 1 277 ? 1.875 24.384 5.224 1.00 9.71 271 PHE A CA 1
ATOM 1419 C C . PHE A 1 277 ? 2.146 25.669 5.996 1.00 11.37 271 PHE A C 1
ATOM 1420 O O . PHE A 1 277 ? 1.738 26.753 5.568 1.00 14.49 271 PHE A O 1
ATOM 1428 N N . THR A 1 278 ? 2.823 25.532 7.139 1.00 10.95 272 THR A N 1
ATOM 1429 C CA . THR A 1 278 ? 3.133 26.612 8.070 1.00 11.35 272 THR A CA 1
ATOM 1430 C C . THR A 1 278 ? 4.604 26.979 7.903 1.00 12.21 272 THR A C 1
ATOM 1431 O O . THR A 1 278 ? 5.474 26.096 7.877 1.00 12.19 272 THR A O 1
ATOM 1435 N N . ALA A 1 279 ? 4.898 28.275 7.801 1.00 12.23 273 ALA A N 1
ATOM 1436 C CA . ALA A 1 279 ? 6.281 28.674 7.530 1.00 12.14 273 ALA A CA 1
ATOM 1437 C C . ALA A 1 279 ? 7.180 28.446 8.740 1.00 12.92 273 ALA A C 1
ATOM 1438 O O . ALA A 1 279 ? 8.341 28.049 8.592 1.00 14.53 273 ALA A O 1
ATOM 1440 N N . ALA A 1 280 ? 6.664 28.701 9.940 1.00 12.39 274 ALA A N 1
ATOM 1441 C CA . ALA A 1 280 ? 7.479 28.639 11.142 1.00 11.68 274 ALA A CA 1
ATOM 1442 C C . ALA A 1 280 ? 8.136 27.280 11.321 1.00 10.11 274 ALA A C 1
ATOM 1443 O O . ALA A 1 280 ? 7.554 26.238 11.007 1.00 10.00 274 ALA A O 1
ATOM 1445 N N . LEU A 1 281 ? 9.334 27.306 11.894 1.00 10.13 275 LEU A N 1
ATOM 1446 C CA . LEU A 1 281 ? 9.995 26.078 12.324 1.00 8.37 275 LEU A CA 1
ATOM 1447 C C . LEU A 1 281 ? 9.263 25.496 13.535 1.00 9.91 275 LEU A C 1
ATOM 1448 O O . LEU A 1 281 ? 8.708 26.223 14.356 1.00 9.24 275 LEU A O 1
ATOM 1453 N N . TRP A 1 282 ? 9.249 24.161 13.656 1.00 7.66 276 TRP A N 1
ATOM 1454 C CA . TRP A 1 282 ? 8.429 23.545 14.704 1.00 7.97 276 TRP A CA 1
ATOM 1455 C C . TRP A 1 282 ? 8.682 24.080 16.129 1.00 7.89 276 TRP A C 1
ATOM 1456 O O . TRP A 1 282 ? 7.695 24.367 16.819 1.00 8.17 276 TRP A O 1
ATOM 1467 N N . PRO A 1 283 ? 9.914 24.300 16.603 1.00 6.04 277 PRO A N 1
ATOM 1468 C CA . PRO A 1 283 ? 10.087 24.809 17.978 1.00 8.46 277 PRO A CA 1
ATOM 1469 C C . PRO A 1 283 ? 9.520 26.185 18.205 1.00 12.50 277 PRO A C 1
ATOM 1470 O O . PRO A 1 283 ? 9.383 26.584 19.380 1.00 11.30 277 PRO A O 1
ATOM 1474 N N . ALA A 1 284 ? 9.152 26.902 17.142 1.00 9.94 278 ALA A N 1
ATOM 1475 C CA . ALA A 1 284 ? 8.595 28.241 17.238 1.00 12.93 278 ALA A CA 1
ATOM 1476 C C . ALA A 1 284 ? 7.109 28.266 16.907 1.00 13.09 278 ALA A C 1
ATOM 1477 O O . ALA A 1 284 ? 6.527 29.351 16.787 1.00 13.61 278 ALA A O 1
ATOM 1479 N N . PHE A 1 285 ? 6.497 27.097 16.731 1.00 10.27 279 PHE A N 1
ATOM 1480 C CA . PHE A 1 285 ? 5.090 27.011 16.337 1.00 9.26 279 PHE A CA 1
ATOM 1481 C C . PHE A 1 285 ? 4.236 27.771 17.345 1.00 9.04 279 PHE A C 1
ATOM 1482 O O . PHE A 1 285 ? 4.371 27.572 18.551 1.00 12.49 279 PHE A O 1
ATOM 1490 N N . SER A 1 286 ? 3.344 28.627 16.845 1.00 10.07 280 SER A N 1
ATOM 1491 C CA . SER A 1 286 ? 2.637 29.581 17.698 1.00 12.39 280 SER A CA 1
ATOM 1492 C C . SER A 1 286 ? 1.141 29.321 17.674 1.00 12.67 280 SER A C 1
ATOM 1493 O O . SER A 1 286 ? 0.612 28.611 16.814 1.00 11.27 280 SER A O 1
ATOM 1496 N N . PHE A 1 287 ? 0.446 29.950 18.623 1.00 10.87 281 PHE A N 1
ATOM 1497 C CA . PHE A 1 287 ? -1.013 29.884 18.589 1.00 10.71 281 PHE A CA 1
ATOM 1498 C C . PHE A 1 287 ? -1.582 30.532 17.327 1.00 11.89 281 PHE A C 1
ATOM 1499 O O . PHE A 1 287 ? -2.595 30.061 16.801 1.00 13.29 281 PHE A O 1
ATOM 1507 N N . ASP A 1 288 ? -0.947 31.591 16.817 1.00 12.81 282 ASP A N 1
ATOM 1508 C CA . ASP A 1 288 ? -1.368 32.153 15.537 1.00 14.89 282 ASP A CA 1
ATOM 1509 C C . ASP A 1 288 ? -1.251 31.125 14.420 1.00 13.69 282 ASP A C 1
ATOM 1510 O O . ASP A 1 288 ? -2.173 30.972 13.621 1.00 12.53 282 ASP A O 1
ATOM 1515 N N . ASP A 1 289 ? -0.128 30.394 14.371 1.00 13.16 283 ASP A N 1
ATOM 1516 C CA . ASP A 1 289 ? 0.018 29.333 13.381 1.00 13.50 283 ASP A CA 1
ATOM 1517 C C . ASP A 1 289 ? -1.096 28.309 13.505 1.00 11.31 283 ASP A C 1
ATOM 1518 O O . ASP A 1 289 ? -1.625 27.838 12.498 1.00 11.70 283 ASP A O 1
ATOM 1523 N N . PHE A 1 290 ? -1.428 27.911 14.738 1.00 10.50 284 PHE A N 1
ATOM 1524 C CA . PHE A 1 290 ? -2.500 26.941 14.943 1.00 10.08 284 PHE A CA 1
ATOM 1525 C C . PHE A 1 290 ? -3.835 27.491 14.445 1.00 10.46 284 PHE A C 1
ATOM 1526 O O . PHE A 1 290 ? -4.594 26.807 13.745 1.00 12.55 284 PHE A O 1
ATOM 1534 N N . THR A 1 291 ? -4.105 28.752 14.781 1.00 13.24 285 THR A N 1
ATOM 1535 C CA . THR A 1 291 ? -5.351 29.402 14.390 1.00 12.89 285 THR A CA 1
ATOM 1536 C C . THR A 1 291 ? -5.468 29.512 12.878 1.00 15.91 285 THR A C 1
ATOM 1537 O O . THR A 1 291 ? -6.526 29.230 12.314 1.00 16.28 285 THR A O 1
ATOM 1541 N N . VAL A 1 292 ? -4.388 29.918 12.210 1.00 12.63 286 VAL A N 1
ATOM 1542 C CA . VAL A 1 292 ? -4.403 30.032 10.754 1.00 14.55 286 VAL A CA 1
ATOM 1543 C C . VAL A 1 292 ? -4.680 28.678 10.124 1.00 13.95 286 VAL A C 1
ATOM 1544 O O . VAL A 1 292 ? -5.443 28.563 9.153 1.00 14.80 286 VAL A O 1
ATOM 1548 N N . ALA A 1 293 ? -4.077 27.624 10.675 1.00 11.70 287 ALA A N 1
ATOM 1549 C CA . ALA A 1 293 ? -4.309 26.289 10.136 1.00 12.55 287 ALA A CA 1
ATOM 1550 C C . ALA A 1 293 ? -5.767 25.878 10.301 1.00 15.93 287 ALA A C 1
ATOM 1551 O O . ALA A 1 293 ? -6.400 25.419 9.347 1.00 13.82 287 ALA A O 1
ATOM 1553 N N . LEU A 1 294 ? -6.331 26.062 11.502 1.00 15.14 288 LEU A N 1
ATOM 1554 C CA . LEU A 1 294 ? -7.710 25.653 11.733 1.00 13.20 288 LEU A CA 1
ATOM 1555 C C . LEU A 1 294 ? -8.672 26.469 10.879 1.00 17.50 288 LEU A C 1
ATOM 1556 O O . LEU A 1 294 ? -9.630 25.922 10.319 1.00 17.73 288 LEU A O 1
ATOM 1561 N N . ARG A 1 295 ? -8.404 27.768 10.737 1.00 14.53 289 ARG A N 1
ATOM 1562 C CA . ARG A 1 295 ? -9.282 28.616 9.943 1.00 22.58 289 ARG A CA 1
ATOM 1563 C C . ARG A 1 295 ? -9.237 28.208 8.478 1.00 22.46 289 ARG A C 1
ATOM 1564 O O . ARG A 1 295 ? -10.269 28.227 7.793 1.00 25.80 289 ARG A O 1
ATOM 1572 N N . SER A 1 296 ? -8.059 27.788 7.993 1.00 21.96 290 SER A N 1
ATOM 1573 C CA . SER A 1 296 ? -7.950 27.295 6.619 1.00 21.52 290 SER A CA 1
ATOM 1574 C C . SER A 1 296 ? -8.787 26.037 6.410 1.00 21.70 290 SER A C 1
ATOM 1575 O O . SER A 1 296 ? -9.403 25.854 5.353 1.00 28.95 290 SER A O 1
ATOM 1578 N N . TYR A 1 297 ? -8.827 25.157 7.405 1.00 19.29 291 TYR A N 1
ATOM 1579 C CA . TYR A 1 297 ? -9.655 23.965 7.300 1.00 16.95 291 TYR A CA 1
ATOM 1580 C C . TYR A 1 297 ? -11.129 24.333 7.266 1.00 21.87 291 TYR A C 1
ATOM 1581 O O . TYR A 1 297 ? -11.887 23.845 6.423 1.00 22.59 291 TYR A O 1
ATOM 1590 N N . ARG A 1 298 ? -11.547 25.190 8.192 1.00 18.81 292 ARG A N 1
ATOM 1591 C CA . ARG A 1 298 ? -12.952 25.564 8.300 1.00 23.05 292 ARG A CA 1
ATOM 1592 C C . ARG A 1 298 ? -13.435 26.307 7.060 1.00 27.15 292 ARG A C 1
ATOM 1593 O O . ARG A 1 298 ? -14.616 26.215 6.704 1.00 30.47 292 ARG A O 1
ATOM 1601 N N . ALA A 1 299 ? -12.539 27.013 6.375 1.00 24.22 293 ALA A N 1
ATOM 1602 C CA . ALA A 1 299 ? -12.903 27.810 5.209 1.00 29.69 293 ALA A CA 1
ATOM 1603 C C . ALA A 1 299 ? -12.899 27.028 3.900 1.00 35.24 293 ALA A C 1
ATOM 1604 O O . AL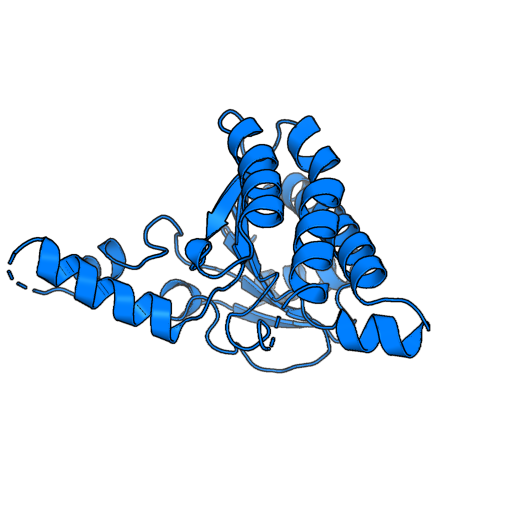A A 1 299 ? -13.278 27.592 2.867 1.00 37.38 293 ALA A O 1
ATOM 1606 N N . ARG A 1 300 ? -12.491 25.759 3.899 1.00 29.86 294 ARG A N 1
ATOM 1607 C CA . ARG A 1 300 ? -12.310 25.038 2.636 1.00 32.49 294 ARG A CA 1
ATOM 1608 C C . ARG A 1 300 ? -13.614 24.911 1.854 1.00 35.69 294 ARG A C 1
ATOM 1609 O O . ARG A 1 300 ? -14.680 24.743 2.443 1.00 33.78 294 ARG A O 1
#

InterPro domains:
  IPR001441 Decaprenyl diphosphate synthase-like [MF_01139] (76-300)
  IPR001441 Decaprenyl diphosphate synthase-like [PF01255] (83-299)
  IPR001441 Decaprenyl diphosphate synthase-like [PTHR10291] (76-298)
  IPR001441 Decaprenyl diphosphate synthase-like [TIGR00055] (77-299)
  IPR001441 Decaprenyl diphosphate synthase-like [cd00475] (79-288)
  IPR018520 Di-trans-poly-cis-decaprenylcistransferase-like, conserved site [PS01066] (245-262)
  IPR036424 Decaprenyl diphosphate synthase-like superfamily [G3DSA:3.40.1180.10] (72-300)
  IPR036424 Decaprenyl diphosphate synthase-like superfamily [SSF64005] (75-294)

Solvent-accessible surface area: 10666 Å² total; per-residue (Å²): 105,76,83,123,39,13,2,153,2,0,0,0,8,21,37,6,8,140,145,18,5,150,68,113,74,53,76,24,70,41,0,28,46,120,3,5,42,44,6,34,46,0,3,51,45,0,65,111,56,19,3,38,35,0,0,2,16,16,9,19,86,88,74,40,227,101,84,42,11,7,86,8,1,37,10,12,4,115,24,2,50,52,8,21,92,55,39,69,3,32,3,125,24,19,30,59,32,142,97,13,48,83,56,15,17,162,110,1,91,28,10,3,88,166,5,65,130,13,72,98,2,37,0,4,2,0,2,0,4,25,1,208,13,4,75,39,13,2,98,127,19,44,112,184,65,99,128,168,141,70,39,39,80,144,68,6,83,2,45,77,14,73,83,4,18,0,0,0,20,0,12,41,55,174,146,52,57,33,1,0,45,78,5,4,70,215,13,58,76,28,46,7,85,29,33,0,1,56,4,44,117,93,26,4,34,59,0,10,144,38,12,123,88,164

Foldseek 3Di:
DADPLFWQEEEEEQFFLVVVCVVVVHDSLVSLLLLLLLVVVVVVVCVVRVRAHYEYEQAELVRVCAVSLLSSLQSNLVSCQVVQVVLQEQEAEAADLVPYDDPSSVSSVVSNVSNNNRDDHYYYYYHNHAQVVQQVQLVVQVVVVVDDPVSSLCRGSVVVDAAGAAYEYECQDQDPRNPNCPRDVPHHYHYYNHNSSPCDPVNVVVRRVVSSVD

Secondary structure (DSSP, 8-state):
-PPTTS-SEEEEE---HHHHHHHHT--HHHHHHHHHHHHHHHHHHHHHTT--EEEEE--BSGGG--HHHHHHHHHHHHHTHHHHHHSSEEEEEES-GGGS-HHHHHHHHHHHHTTTT--SEEEEEESSB-HHHHHHHHHHHHHHH---HHHHHHHSTTTTS---SEEEE-TT----TTSSTTTTTT-EEEE--S-GGG--HHHHHHHHHHHHT-

Organism: Streptomyces clavuligerus (NCBI:txid1901)

Radius of gyration: 16.53 Å; Cα contacts (8 Å, |Δi|>4): 405; chains: 1; bounding box: 43×49×35 Å

Nearest PDB structures (foldseek):
  8ylz-assembly1_A-2  TM=9.975E-01  e=2.922E-46  Streptomyces clavuligerus
  5kh2-assembly1_A  TM=8.931E-01  e=7.203E-19  Streptococcus pneumoniae TIGR4
  7jlj-assembly1_A-2  TM=8.886E-01  e=5.848E-18  Bacillus subtilis
  5ygj-assembly1_A  TM=8.784E-01  e=3.677E-14  Streptomyces sp. CL190
  5xk9-assembly2_C  TM=8.462E-01  e=8.506E-13  Streptomyces sp. CNH189

Sequence (214 aa):
GAHPGNPRHVGVILDGNRRWAEGHGTTLEAAYARGAARVADLVSWCETEGIAVVTVWALSRDNLRAAAVGRILDATAVGLAGIAASGRWHIRLIGETDLLPAAPARRLRSVADRTATGSPGTLNVAVAYDGRADIAGAVRGLLRSGVRESDVERYLSTAGLPDVDLVIRTSGERRLSGFLPWQTAYAELHFTAALWPAFSFDDFTVALRSYRAR